Protein AF-A0A935MFF4-F1 (afdb_monomer_lite)

Secondary structure (DSSP, 8-state):
-PPPP--------PPP-EEEEEEEEEE-SS-EEEEEEEEETT--TTEEEEEEEEEEEE-TT--EEEEEE-S---TTTS-TTPPEEEEESSPPPSS-EEEEEEEEEEEE-GGGSSS-SS-TTTTEEEEE--SS--TT-EEEEEEEEEETTEEEEEEEEEEEEHHHH--SPPTTTTTTEEEEEEEEEEE-GGG--EEEEEE-STTEEEEEEEE-TTS-EEEEEEEESS---SEEEEEEEEEEEEE-SPEEEEE--

Radius of gyration: 21.94 Å; chains: 1; bounding box: 48×48×68 Å

Structure (mmCIF, N/CA/C/O backbone):
data_AF-A0A935MFF4-F1
#
_entry.id   AF-A0A935MFF4-F1
#
loop_
_atom_site.group_PDB
_atom_site.id
_atom_site.type_symbol
_atom_site.label_atom_id
_atom_site.label_alt_id
_atom_site.label_comp_id
_atom_site.label_asym_id
_atom_site.label_entity_id
_atom_site.label_seq_id
_atom_site.pdbx_PDB_ins_code
_atom_site.Cartn_x
_atom_site.Cartn_y
_atom_site.Cartn_z
_atom_site.occupancy
_atom_site.B_iso_or_equiv
_atom_site.auth_seq_id
_atom_site.auth_comp_id
_atom_site.auth_asym_id
_atom_site.auth_atom_id
_atom_site.pdbx_PDB_model_num
ATOM 1 N N . MET A 1 1 ? -16.438 34.606 -36.151 1.00 40.75 1 MET A N 1
ATOM 2 C CA . MET A 1 1 ? -16.882 33.806 -34.991 1.00 40.75 1 MET A CA 1
ATOM 3 C C . MET A 1 1 ? -15.647 33.135 -34.413 1.00 40.75 1 MET A C 1
ATOM 5 O O . MET A 1 1 ? -15.007 32.384 -35.134 1.00 40.75 1 MET A O 1
ATOM 9 N N . LYS A 1 2 ? -15.224 33.518 -33.202 1.00 39.00 2 LYS A N 1
ATOM 10 C CA . LYS A 1 2 ? -14.096 32.895 -32.490 1.00 39.00 2 LYS A CA 1
ATOM 11 C C . LYS A 1 2 ? -14.679 31.810 -31.586 1.00 39.00 2 LYS A C 1
ATOM 13 O O . LYS A 1 2 ? -15.513 32.132 -30.746 1.00 39.00 2 LYS A O 1
ATOM 18 N N . ASN A 1 3 ? -14.267 30.563 -31.796 1.00 36.88 3 ASN A N 1
ATOM 19 C CA . ASN A 1 3 ? -14.612 29.444 -30.925 1.00 36.88 3 ASN A CA 1
ATOM 20 C C . ASN A 1 3 ? -13.951 29.657 -29.559 1.00 36.88 3 ASN A C 1
ATOM 22 O O . ASN A 1 3 ? -12.732 29.800 -29.476 1.00 36.88 3 ASN A O 1
ATOM 26 N N . LEU A 1 4 ? -14.771 29.714 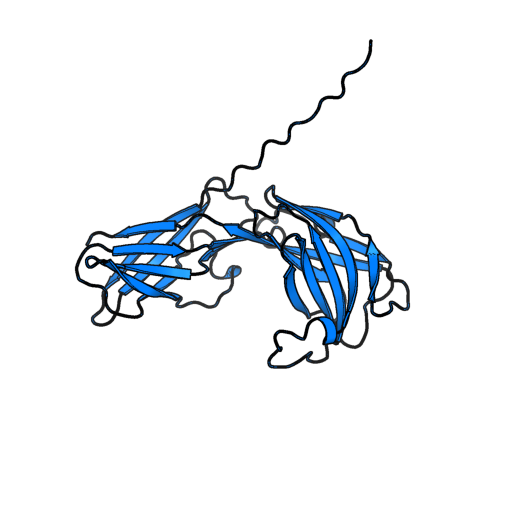-28.512 1.00 39.69 4 LEU A N 1
ATOM 27 C CA . LEU A 1 4 ? -14.339 29.630 -27.123 1.00 39.69 4 LEU A CA 1
ATOM 28 C C . LEU A 1 4 ? -14.103 28.153 -26.808 1.00 39.69 4 LEU A C 1
ATOM 30 O O . LEU A 1 4 ? -14.999 27.331 -26.992 1.00 39.69 4 LEU A O 1
ATOM 34 N N . ALA A 1 5 ? -12.885 27.827 -26.382 1.00 42.84 5 ALA A N 1
ATOM 35 C CA . ALA A 1 5 ? -12.563 26.522 -25.833 1.00 42.84 5 ALA A CA 1
ATOM 36 C C . ALA A 1 5 ? -13.342 26.334 -24.523 1.00 42.84 5 ALA A C 1
ATOM 38 O O . ALA A 1 5 ? -13.294 27.183 -23.634 1.00 42.84 5 ALA A O 1
ATOM 39 N N . SER A 1 6 ? -14.088 25.236 -24.445 1.00 37.69 6 SER A N 1
ATOM 40 C CA . SER A 1 6 ? -14.759 24.775 -23.236 1.00 37.69 6 SER A CA 1
ATOM 41 C C . SER A 1 6 ? -13.696 24.307 -22.246 1.00 37.69 6 SER A C 1
ATOM 43 O O . SER A 1 6 ? -13.065 23.279 -22.471 1.00 37.69 6 SER A O 1
ATOM 45 N N . SER A 1 7 ? -13.487 25.068 -21.173 1.00 39.09 7 SER A N 1
ATOM 46 C CA . SER A 1 7 ? -12.757 24.599 -19.995 1.00 39.09 7 SER A CA 1
ATOM 47 C C . SER A 1 7 ? -13.631 23.555 -19.307 1.00 39.09 7 SER A C 1
ATOM 49 O O . SER A 1 7 ? -14.655 23.908 -18.726 1.00 39.09 7 SER A O 1
ATOM 51 N N . SER A 1 8 ? -13.274 22.277 -19.410 1.00 42.88 8 SER A N 1
ATOM 52 C CA . SER A 1 8 ? -13.856 21.239 -18.563 1.00 42.88 8 SER A CA 1
ATOM 53 C C . SER A 1 8 ? -13.322 21.440 -17.149 1.00 42.88 8 SER A C 1
ATOM 55 O O . SER A 1 8 ? -12.156 21.171 -16.876 1.00 42.88 8 SER A O 1
ATOM 57 N N . THR A 1 9 ? -14.155 21.979 -16.269 1.00 37.41 9 THR A N 1
ATOM 58 C CA . THR A 1 9 ? -13.894 21.998 -14.832 1.00 37.41 9 THR A CA 1
ATOM 59 C C . THR A 1 9 ? -14.016 20.560 -14.338 1.00 37.41 9 THR A C 1
ATOM 61 O O . THR A 1 9 ? -15.116 20.012 -14.317 1.00 37.41 9 THR A O 1
ATOM 64 N N . THR A 1 10 ? -12.897 19.922 -14.009 1.00 41.97 10 THR A N 1
ATOM 65 C CA . THR A 1 10 ? -12.884 18.657 -13.273 1.00 41.97 10 THR A CA 1
ATOM 66 C C . THR A 1 10 ? -13.366 18.977 -11.862 1.00 41.97 10 THR A C 1
ATOM 68 O O . THR A 1 10 ? -12.682 19.683 -11.121 1.00 41.97 10 THR A O 1
ATOM 71 N N . GLU A 1 11 ? -14.588 18.571 -11.511 1.00 42.94 11 GLU A N 1
ATOM 72 C CA . GLU A 1 11 ? -15.007 18.618 -10.111 1.00 42.94 11 GLU A CA 1
ATOM 73 C C . GLU A 1 11 ? -14.097 17.678 -9.306 1.00 42.94 11 GLU A C 1
ATOM 75 O O . GLU A 1 11 ? -13.782 16.588 -9.794 1.00 42.94 11 GLU A O 1
ATOM 80 N N . PRO A 1 12 ? -13.634 18.087 -8.111 1.00 52.78 12 PRO A N 1
ATOM 81 C CA . PRO A 1 12 ? -12.842 17.213 -7.262 1.00 52.78 12 PRO A CA 1
ATOM 82 C C . PRO A 1 12 ? -13.674 15.974 -6.934 1.00 52.78 12 PRO A C 1
ATOM 84 O O . PRO A 1 12 ? -14.833 16.086 -6.524 1.00 52.78 12 PRO A O 1
ATOM 87 N N . VAL A 1 13 ? -13.088 14.795 -7.139 1.00 54.81 13 VAL A N 1
ATOM 88 C CA . VAL A 1 13 ? -13.688 13.530 -6.716 1.00 54.81 13 VAL A CA 1
ATOM 89 C C . VAL A 1 13 ? -13.944 13.645 -5.215 1.00 54.81 13 VAL A C 1
ATOM 91 O O . VAL A 1 13 ? -13.017 13.837 -4.434 1.00 54.81 13 VAL A O 1
ATOM 94 N N . SER A 1 14 ? -15.216 13.614 -4.817 1.00 58.25 14 SER A N 1
ATOM 95 C CA . SER A 1 14 ? -15.609 13.601 -3.409 1.00 58.25 14 SER A CA 1
ATOM 96 C C . SER A 1 14 ? -14.897 12.443 -2.718 1.00 58.25 14 SER A C 1
ATOM 98 O O . SER A 1 14 ? -15.083 11.301 -3.138 1.00 58.25 14 SER A O 1
ATOM 100 N N . SER A 1 15 ? -14.141 12.723 -1.653 1.00 61.91 15 SER A N 1
ATOM 101 C CA . SER A 1 15 ? -13.514 11.680 -0.842 1.00 61.91 15 SER A CA 1
ATOM 102 C C . SER A 1 15 ? -14.562 10.634 -0.449 1.00 61.91 15 SER A C 1
ATOM 104 O O . SER A 1 15 ? -15.661 11.000 -0.011 1.00 61.91 15 SER A O 1
ATOM 106 N N . PRO A 1 16 ? -14.286 9.339 -0.659 1.00 71.81 16 PRO A N 1
ATOM 107 C CA . PRO A 1 16 ? -15.257 8.303 -0.375 1.00 71.81 16 PRO A CA 1
ATOM 108 C C . PRO A 1 16 ? -15.534 8.248 1.125 1.00 71.81 16 PRO A C 1
ATOM 110 O O . PRO A 1 16 ? -14.620 8.214 1.947 1.00 71.81 16 PRO A O 1
ATOM 113 N N . LYS A 1 17 ? -16.816 8.215 1.489 1.00 84.00 17 LYS A N 1
ATOM 114 C CA . LYS A 1 17 ? -17.223 8.168 2.889 1.00 84.00 17 LYS A CA 1
ATOM 115 C C . LYS A 1 17 ? -17.159 6.736 3.401 1.00 84.00 17 LYS A C 1
ATOM 117 O O . LYS A 1 17 ? -17.945 5.879 2.985 1.00 84.00 17 LYS A O 1
ATOM 122 N N . VAL A 1 18 ? -16.235 6.492 4.323 1.00 90.62 18 VAL A N 1
ATOM 123 C CA . VAL A 1 18 ? -16.109 5.208 5.010 1.00 90.62 18 VAL A CA 1
ATOM 124 C C . VAL A 1 18 ? -16.972 5.190 6.264 1.00 90.62 18 VAL A C 1
ATOM 126 O O . VAL A 1 18 ? -17.155 6.185 6.961 1.00 90.62 18 VAL A O 1
ATOM 129 N N . THR A 1 19 ? -17.554 4.030 6.522 1.00 91.94 19 THR A N 1
ATOM 130 C CA . THR A 1 19 ? -18.393 3.745 7.678 1.00 91.94 19 THR A CA 1
ATOM 131 C C . THR A 1 19 ? -17.811 2.566 8.434 1.00 91.94 19 THR A C 1
ATOM 133 O O . THR A 1 19 ? -17.280 1.627 7.840 1.00 91.94 19 THR A O 1
ATOM 136 N N . MET A 1 20 ? -17.925 2.629 9.756 1.00 94.25 20 MET A N 1
ATOM 137 C CA . MET A 1 20 ? -17.473 1.593 10.668 1.00 94.25 20 MET A CA 1
ATOM 138 C C . MET A 1 20 ? -18.670 1.057 11.446 1.00 94.25 20 MET A C 1
ATOM 140 O O . MET A 1 20 ? -19.455 1.829 11.998 1.00 94.25 20 MET A O 1
ATOM 144 N N . ILE A 1 21 ? -18.819 -0.265 11.479 1.00 94.31 21 ILE A N 1
ATOM 145 C CA . ILE A 1 21 ? -19.938 -0.943 12.134 1.00 94.31 21 ILE A CA 1
ATOM 146 C C . ILE A 1 21 ? -19.373 -1.903 13.175 1.00 94.31 21 ILE A C 1
ATOM 148 O O . ILE A 1 21 ? -18.664 -2.848 12.834 1.00 94.31 21 ILE A O 1
ATOM 152 N N . LEU A 1 22 ? -19.717 -1.684 14.444 1.00 95.75 22 LEU A N 1
ATOM 153 C CA . LEU A 1 22 ? -19.467 -2.657 15.502 1.00 95.75 22 LEU A CA 1
ATOM 154 C C . LEU A 1 22 ? -20.510 -3.775 15.404 1.00 95.75 22 LEU A C 1
ATOM 156 O O . LEU A 1 22 ? -21.688 -3.554 15.677 1.00 95.75 22 LEU A O 1
ATOM 160 N N . GLU A 1 23 ? -20.079 -4.973 15.022 1.00 94.81 23 GLU A N 1
ATOM 161 C CA . GLU A 1 23 ? -20.959 -6.142 14.931 1.00 94.81 23 GLU A CA 1
ATOM 162 C C . GLU A 1 23 ? -21.168 -6.781 16.301 1.00 94.81 23 GLU A C 1
ATOM 164 O O . GLU A 1 23 ? -22.285 -7.141 16.677 1.00 94.81 23 GLU A O 1
ATOM 169 N N . ARG A 1 24 ? -20.073 -6.962 17.044 1.00 95.12 24 ARG A N 1
ATOM 170 C CA . ARG A 1 24 ? -20.090 -7.743 18.276 1.00 95.12 24 ARG A CA 1
ATOM 171 C C . ARG A 1 24 ? -18.996 -7.308 19.234 1.00 95.12 24 ARG A C 1
ATOM 173 O O . ARG A 1 24 ? -17.885 -6.977 18.833 1.00 95.12 24 ARG A O 1
ATOM 180 N N . ILE A 1 25 ? -19.316 -7.413 20.518 1.00 96.44 25 ILE A N 1
ATOM 181 C CA . ILE A 1 25 ? -18.390 -7.236 21.628 1.00 96.44 25 ILE A CA 1
ATOM 182 C C . ILE A 1 25 ? -18.492 -8.426 22.585 1.00 96.44 25 ILE A C 1
ATOM 184 O O . ILE A 1 25 ? -19.581 -8.948 22.836 1.00 96.44 25 ILE A O 1
ATOM 188 N N . VAL A 1 26 ? -17.354 -8.888 23.094 1.00 96.62 26 VAL A N 1
ATOM 189 C CA . VAL A 1 26 ? -17.264 -10.003 24.041 1.00 96.62 26 VAL A CA 1
ATOM 190 C C . VAL A 1 26 ? -16.359 -9.585 25.197 1.00 96.62 26 VAL A C 1
ATOM 192 O O . VAL A 1 26 ? -15.136 -9.692 25.086 1.00 96.62 26 VAL A O 1
ATOM 195 N N . PRO A 1 27 ? -16.934 -9.089 26.304 1.00 95.56 27 PRO A N 1
ATOM 196 C CA . PRO A 1 27 ? -16.177 -8.831 27.520 1.00 95.56 27 PRO A CA 1
ATOM 197 C C . PRO A 1 27 ? -15.639 -10.138 28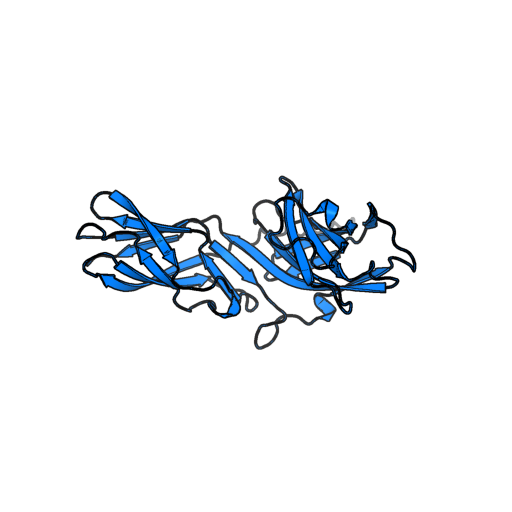.114 1.00 95.56 27 PRO A C 1
ATOM 199 O O . PRO A 1 27 ? -16.333 -11.158 28.131 1.00 95.56 27 PRO A O 1
ATOM 202 N N . THR A 1 28 ? -14.419 -10.098 28.640 1.00 95.31 28 THR A N 1
ATOM 203 C CA . THR A 1 28 ? -13.805 -11.180 29.417 1.00 95.31 28 THR A CA 1
ATOM 204 C C . THR A 1 28 ? -13.331 -10.654 30.776 1.00 95.31 28 THR A C 1
ATOM 206 O O . THR A 1 28 ? -13.505 -9.480 31.117 1.00 95.31 28 THR A O 1
ATOM 209 N N . ASP A 1 29 ? -12.718 -11.521 31.583 1.00 95.38 29 ASP A N 1
ATOM 210 C CA . ASP A 1 29 ? -12.154 -11.120 32.875 1.00 95.38 29 ASP A CA 1
ATOM 211 C C . ASP A 1 29 ? -10.924 -10.207 32.737 1.00 95.38 29 ASP A C 1
ATOM 213 O O . ASP A 1 29 ? -10.604 -9.479 33.678 1.00 95.38 29 ASP A O 1
ATOM 217 N N . SER A 1 30 ? -10.237 -10.224 31.588 1.00 96.06 30 SER A N 1
ATOM 218 C CA . SER A 1 30 ? -8.956 -9.529 31.385 1.00 96.06 30 SER A CA 1
ATOM 219 C C . SER A 1 30 ? -8.931 -8.550 30.212 1.00 96.06 30 SER A C 1
ATOM 221 O O . SER A 1 30 ? -8.053 -7.689 30.179 1.00 96.06 30 SER A O 1
ATOM 223 N N . ASN A 1 31 ? -9.858 -8.663 29.263 1.00 96.81 31 ASN A N 1
ATOM 224 C CA . ASN A 1 31 ? -9.914 -7.845 28.054 1.00 96.81 31 ASN A CA 1
ATOM 225 C C . ASN A 1 31 ? -11.328 -7.834 27.453 1.00 96.81 31 ASN A C 1
ATOM 227 O O . ASN A 1 31 ? -12.269 -8.398 28.008 1.00 96.81 31 ASN A O 1
ATOM 231 N N . THR A 1 32 ? -11.456 -7.196 26.299 1.00 96.94 32 THR A N 1
ATOM 232 C CA . THR A 1 32 ? -12.658 -7.200 25.475 1.00 96.94 32 THR A CA 1
ATOM 233 C C . THR A 1 32 ? -12.262 -7.569 24.051 1.00 96.94 32 THR A C 1
ATOM 235 O O . THR A 1 32 ? -11.309 -7.003 23.514 1.00 96.94 32 THR A O 1
ATOM 238 N N . VAL A 1 33 ? -13.003 -8.495 23.437 1.00 96.94 33 VAL A N 1
ATOM 239 C CA . VAL A 1 33 ? -12.883 -8.816 22.006 1.00 96.94 33 VAL A CA 1
ATOM 240 C C . VAL A 1 33 ? -13.950 -8.046 21.229 1.00 96.94 33 VAL A C 1
ATOM 242 O O . VAL A 1 33 ? -15.119 -8.061 21.621 1.00 96.94 33 VAL A O 1
ATOM 245 N N . LEU A 1 34 ? -13.563 -7.377 20.146 1.00 96.44 34 LEU A N 1
ATOM 246 C CA . LEU A 1 34 ? -14.436 -6.567 19.299 1.00 96.44 34 LEU A CA 1
ATOM 247 C C . LEU A 1 34 ? -14.377 -7.062 17.855 1.00 96.44 34 LEU A C 1
ATOM 249 O O . LEU A 1 34 ? -13.299 -7.364 17.350 1.00 96.44 34 LEU A O 1
ATOM 253 N N . TYR A 1 35 ? -15.533 -7.090 17.198 1.00 95.31 35 TYR A N 1
ATOM 254 C CA . TYR A 1 35 ? -15.674 -7.408 15.780 1.00 95.31 35 TYR A CA 1
ATOM 255 C C . TYR A 1 35 ? -16.211 -6.185 15.048 1.00 95.31 35 TYR A C 1
ATOM 257 O O . TYR A 1 35 ? -17.327 -5.735 15.329 1.00 95.31 35 TYR A O 1
ATOM 265 N N . VAL A 1 36 ? -15.407 -5.633 14.142 1.00 94.25 36 VAL A N 1
ATOM 266 C CA . VAL A 1 36 ? -15.692 -4.368 13.453 1.00 94.25 36 VAL A CA 1
ATOM 267 C C . VAL A 1 36 ? -15.627 -4.563 11.944 1.00 94.25 36 VAL A C 1
ATOM 269 O O . VAL A 1 36 ? -14.678 -5.153 11.440 1.00 94.25 36 VAL A O 1
ATOM 272 N N . HIS A 1 37 ? -16.614 -4.039 11.219 1.00 92.88 37 HIS A N 1
ATOM 273 C CA . HIS A 1 37 ? -16.631 -4.012 9.755 1.00 92.88 37 HIS A CA 1
ATOM 274 C C . HIS A 1 37 ? -16.413 -2.604 9.239 1.00 92.88 37 HIS A C 1
ATOM 276 O O . HIS A 1 37 ? -16.919 -1.641 9.818 1.00 92.88 37 HIS A O 1
ATOM 282 N N . PHE A 1 38 ? -15.754 -2.515 8.091 1.00 92.94 38 PHE A N 1
ATOM 283 C CA . PHE A 1 38 ? -15.624 -1.280 7.334 1.00 92.94 38 PHE A CA 1
ATOM 284 C C . PHE A 1 38 ? -16.370 -1.409 6.015 1.00 92.94 38 PHE A C 1
ATOM 286 O O . PHE A 1 38 ? -16.311 -2.446 5.346 1.00 92.94 38 PHE A O 1
ATOM 293 N N . ASN A 1 39 ? -17.076 -0.348 5.649 1.00 91.25 39 ASN A N 1
ATOM 294 C CA . ASN A 1 39 ? -17.771 -0.246 4.378 1.00 91.25 39 ASN A CA 1
ATOM 295 C C . ASN A 1 39 ? -17.601 1.160 3.806 1.00 91.25 39 ASN A C 1
ATOM 297 O O . ASN A 1 39 ? -17.393 2.113 4.553 1.00 91.25 39 ASN A O 1
ATOM 301 N N . MET A 1 40 ? -17.716 1.298 2.494 1.00 91.00 40 MET A N 1
ATOM 302 C CA . MET A 1 40 ? -17.552 2.560 1.786 1.00 91.00 40 MET A CA 1
ATOM 303 C C . MET A 1 40 ? -18.807 2.853 0.966 1.00 91.00 40 MET A C 1
ATOM 305 O O . MET A 1 40 ? -19.294 2.005 0.216 1.00 91.00 40 MET A O 1
ATOM 309 N N . GLU A 1 41 ? -19.357 4.055 1.128 1.00 87.19 41 GLU A N 1
ATOM 310 C CA . GLU A 1 41 ? -20.495 4.496 0.323 1.00 87.19 41 GLU A CA 1
ATOM 311 C C . GLU A 1 41 ? -20.073 4.612 -1.148 1.00 87.19 41 GLU A C 1
ATOM 313 O O . GLU A 1 41 ? -19.065 5.241 -1.458 1.00 87.19 41 GLU A O 1
ATOM 318 N N . ASN A 1 42 ? -20.860 4.021 -2.055 1.00 82.88 42 ASN A N 1
ATOM 319 C CA . ASN A 1 42 ? -20.568 3.978 -3.495 1.00 82.88 42 ASN A CA 1
ATOM 320 C C . ASN A 1 42 ? -19.171 3.420 -3.820 1.00 82.88 42 ASN A C 1
ATOM 322 O O . ASN A 1 42 ? -18.504 3.930 -4.718 1.00 82.88 42 ASN A O 1
ATOM 326 N N . ALA A 1 43 ? -18.739 2.391 -3.083 1.00 88.94 43 ALA A N 1
ATOM 327 C CA . ALA A 1 43 ? -17.462 1.729 -3.312 1.00 88.94 43 ALA A CA 1
ATOM 328 C C . ALA A 1 43 ? -17.271 1.360 -4.790 1.00 88.94 43 ALA A C 1
ATOM 330 O O . ALA A 1 43 ? -18.138 0.723 -5.400 1.00 88.94 43 ALA A O 1
ATOM 331 N N . ASP A 1 44 ? -16.119 1.740 -5.342 1.00 93.88 44 ASP A N 1
ATOM 332 C CA . ASP A 1 44 ? -15.709 1.272 -6.658 1.00 93.88 44 ASP A CA 1
ATOM 333 C C . ASP A 1 44 ? -15.584 -0.263 -6.634 1.00 93.88 44 ASP A C 1
ATOM 335 O O . ASP A 1 44 ? -15.073 -0.811 -5.653 1.00 93.88 44 ASP A O 1
ATOM 339 N N . PRO A 1 45 ? -16.014 -0.987 -7.681 1.00 93.56 45 PRO A N 1
ATOM 340 C CA . PRO A 1 45 ? -15.937 -2.444 -7.685 1.00 93.56 45 PRO A CA 1
ATOM 341 C C . PRO A 1 45 ? -14.507 -3.006 -7.606 1.00 93.56 45 PRO A C 1
ATOM 343 O O . PRO A 1 45 ? -14.349 -4.197 -7.347 1.00 93.56 45 PRO A O 1
ATOM 346 N N . SER A 1 46 ? -13.473 -2.183 -7.828 1.00 94.81 46 SER A N 1
ATOM 347 C CA . SER A 1 46 ? -12.066 -2.553 -7.631 1.00 94.81 46 SER A CA 1
ATOM 348 C C . SER A 1 46 ? -11.603 -2.485 -6.172 1.00 94.81 46 SER A C 1
ATOM 350 O O . SER A 1 46 ? -10.524 -3.003 -5.873 1.00 94.81 46 SER A O 1
ATOM 352 N N . LEU A 1 47 ? -12.391 -1.885 -5.266 1.00 95.06 47 LEU A N 1
ATOM 353 C CA . LEU A 1 47 ? -12.099 -1.837 -3.833 1.00 95.06 47 LEU A CA 1
ATOM 354 C C . LEU A 1 47 ? -12.180 -3.245 -3.244 1.00 95.06 47 LEU A C 1
ATOM 356 O O . LEU A 1 47 ? -13.247 -3.859 -3.195 1.00 95.06 47 LEU A O 1
ATOM 360 N N . ILE A 1 48 ? -11.053 -3.741 -2.742 1.00 93.69 48 ILE A N 1
ATOM 361 C CA . ILE A 1 48 ? -10.985 -5.077 -2.151 1.00 93.69 48 ILE A CA 1
ATOM 362 C C . ILE A 1 48 ? -10.986 -5.055 -0.629 1.00 93.69 48 ILE A C 1
ATOM 364 O O . ILE A 1 48 ? -11.540 -5.972 -0.032 1.00 93.69 48 ILE A O 1
ATOM 368 N N . SER A 1 49 ? -10.410 -4.032 0.008 1.00 93.62 49 SER A N 1
ATOM 369 C CA . SER A 1 49 ? -10.224 -3.989 1.461 1.00 93.62 49 SER A CA 1
ATOM 370 C C . SER A 1 49 ? -10.134 -2.557 1.983 1.00 93.62 49 SER A C 1
ATOM 372 O O . SER A 1 49 ? -9.693 -1.654 1.275 1.00 93.62 49 SER A O 1
ATOM 374 N N . ILE A 1 50 ? -10.532 -2.366 3.241 1.00 93.81 50 ILE A N 1
ATOM 375 C CA . ILE A 1 50 ? -10.287 -1.153 4.024 1.00 93.81 50 ILE A CA 1
ATOM 376 C C . ILE A 1 50 ? -9.596 -1.616 5.302 1.00 93.81 50 ILE A C 1
ATOM 378 O O . ILE A 1 50 ? -10.220 -2.279 6.132 1.00 93.81 50 ILE A O 1
ATOM 382 N N . MET A 1 51 ? -8.307 -1.314 5.437 1.00 92.38 51 MET A N 1
ATOM 383 C CA . MET A 1 51 ? -7.487 -1.808 6.538 1.00 92.38 51 MET A CA 1
ATOM 384 C C . MET A 1 51 ? -7.201 -0.700 7.558 1.00 92.38 51 MET A C 1
ATOM 386 O O . MET A 1 51 ? -6.661 0.340 7.184 1.00 92.38 51 MET A O 1
ATOM 390 N N . PRO A 1 52 ? -7.524 -0.900 8.843 1.00 92.62 52 PRO A N 1
ATOM 391 C CA . PRO A 1 52 ? -7.283 0.087 9.895 1.00 92.62 52 PRO A CA 1
ATOM 392 C C . PRO A 1 52 ? -5.795 0.154 10.256 1.00 92.62 52 PRO A C 1
ATOM 394 O O . PRO A 1 52 ? -5.226 -0.862 10.648 1.00 92.62 52 PRO A O 1
ATOM 397 N N . GLN A 1 53 ? -5.162 1.328 10.177 1.00 89.69 53 GLN A N 1
ATOM 398 C CA . GLN A 1 53 ? -3.740 1.476 10.529 1.00 89.69 53 GLN A CA 1
ATOM 399 C C . GLN A 1 53 ? -3.514 1.370 12.035 1.00 89.69 53 GLN A C 1
ATOM 401 O O . GLN A 1 53 ? -2.581 0.708 12.496 1.00 89.69 53 GLN A O 1
ATOM 406 N N . SER A 1 54 ? -4.382 2.016 12.812 1.00 91.62 54 SER A N 1
ATOM 407 C CA . SER A 1 54 ? -4.352 1.939 14.263 1.00 91.62 54 SER A CA 1
ATOM 408 C C . SER A 1 54 ? -5.764 1.979 14.834 1.00 91.62 54 SER A C 1
ATOM 410 O O . SER A 1 54 ? -6.679 2.560 14.255 1.00 91.62 54 SER A O 1
ATOM 412 N N . ALA A 1 55 ? -5.963 1.321 15.972 1.00 95.50 55 ALA A N 1
ATOM 413 C CA . ALA A 1 55 ? -7.262 1.271 16.620 1.00 95.50 55 ALA A CA 1
ATOM 414 C C . ALA A 1 55 ? -7.111 1.266 18.143 1.00 95.50 55 ALA A C 1
ATOM 416 O O . ALA A 1 55 ? -6.140 0.743 18.700 1.00 95.50 55 ALA A O 1
ATOM 417 N N . TYR A 1 56 ? -8.075 1.864 18.831 1.00 97.62 56 TYR A N 1
ATOM 418 C CA . TYR A 1 56 ? -8.124 1.933 20.285 1.00 97.62 56 TYR A CA 1
ATOM 419 C C . TYR A 1 56 ? -9.563 2.099 20.773 1.00 97.62 56 TYR A C 1
ATOM 421 O O . TYR A 1 56 ? -10.468 2.419 20.008 1.00 97.62 56 TYR A O 1
ATOM 429 N N . VAL A 1 57 ? -9.776 1.891 22.068 1.00 98.00 57 VAL A N 1
ATOM 430 C CA . VAL A 1 57 ? -11.034 2.236 22.737 1.00 98.00 57 VAL A CA 1
ATOM 431 C C . VAL A 1 57 ? -10.801 3.334 23.763 1.00 98.00 57 VAL A C 1
ATOM 433 O O . VAL A 1 57 ? -9.735 3.397 24.376 1.00 98.00 57 VAL A O 1
ATOM 436 N N . ILE A 1 58 ? -11.798 4.190 23.953 1.00 98.38 58 ILE A N 1
ATOM 437 C CA . ILE A 1 58 ? -11.923 5.086 25.100 1.00 98.38 58 ILE A CA 1
ATOM 438 C C . ILE A 1 58 ? -13.017 4.506 25.991 1.00 98.38 58 ILE A C 1
ATOM 440 O O . ILE A 1 58 ? -14.133 4.282 25.522 1.00 98.38 58 ILE A O 1
ATOM 444 N N . ASP A 1 59 ? -12.694 4.222 27.249 1.00 98.31 59 ASP A N 1
ATOM 445 C CA . ASP A 1 59 ? -13.661 3.664 28.193 1.00 98.31 59 ASP A CA 1
ATOM 446 C C . ASP A 1 59 ? -14.485 4.728 28.937 1.00 98.31 59 ASP A C 1
ATOM 448 O O . ASP A 1 59 ? -14.305 5.936 28.758 1.00 98.31 59 ASP A O 1
ATOM 452 N N . SER A 1 60 ? -15.394 4.278 29.806 1.00 97.81 60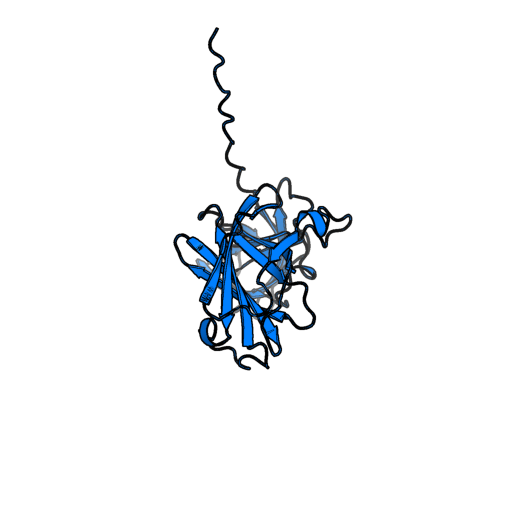 SER A N 1
ATOM 453 C CA . SER A 1 60 ? -16.290 5.141 30.586 1.00 97.81 60 SER A CA 1
ATOM 454 C C . SER A 1 60 ? -15.573 6.081 31.568 1.00 97.81 60 SER A C 1
ATOM 456 O O . SER A 1 60 ? -16.179 7.044 32.047 1.00 97.81 60 SER A O 1
ATOM 458 N N . LEU A 1 61 ? -14.290 5.836 31.859 1.00 98.12 61 LEU A N 1
ATOM 459 C CA . LEU A 1 61 ? -13.430 6.695 32.677 1.00 98.12 61 LEU A CA 1
ATOM 460 C C . LEU A 1 61 ? -12.528 7.604 31.826 1.00 98.12 61 LEU A C 1
ATOM 462 O O . LEU A 1 61 ? -11.749 8.384 32.380 1.00 98.12 61 LEU A O 1
ATOM 466 N N . GLY A 1 62 ? -12.632 7.528 30.497 1.00 97.94 62 GLY A N 1
ATOM 467 C CA . GLY A 1 62 ? -11.812 8.280 29.551 1.00 97.94 62 GLY A CA 1
ATOM 468 C C . GLY A 1 62 ? -10.434 7.663 29.296 1.00 97.94 62 GLY A C 1
ATOM 469 O O . GLY A 1 62 ? -9.565 8.332 28.733 1.00 97.94 62 GLY A O 1
ATOM 470 N N . GLN A 1 63 ? -10.192 6.414 29.708 1.00 98.19 63 GLN A N 1
ATOM 471 C CA . GLN A 1 63 ? -8.917 5.744 29.467 1.00 98.19 63 GLN A CA 1
ATOM 472 C C . GLN A 1 63 ? -8.822 5.278 28.011 1.00 98.19 63 GLN A C 1
ATOM 474 O O . GLN A 1 63 ? -9.665 4.519 27.536 1.00 98.19 63 GLN A O 1
ATOM 479 N N . LYS A 1 64 ? -7.745 5.680 27.324 1.00 98.25 64 LYS A N 1
ATOM 480 C CA . LYS A 1 64 ? -7.370 5.157 26.003 1.00 98.25 64 LYS A CA 1
ATOM 481 C C . LYS A 1 64 ? -6.677 3.800 26.153 1.00 98.25 64 LYS A C 1
ATOM 483 O O . LYS A 1 64 ? -5.633 3.714 26.799 1.00 98.25 64 LYS A O 1
ATOM 488 N N . ILE A 1 65 ? -7.233 2.760 25.536 1.00 98.19 65 ILE A N 1
ATOM 489 C CA . ILE A 1 65 ? -6.707 1.389 25.561 1.00 98.19 65 ILE A CA 1
ATOM 490 C C . ILE A 1 65 ? -6.461 0.930 24.117 1.00 98.19 65 ILE A C 1
ATOM 492 O O . ILE A 1 65 ? -7.417 0.882 23.339 1.00 98.19 65 ILE A O 1
ATOM 496 N N . PRO A 1 66 ? -5.218 0.593 23.728 1.00 97.69 66 PRO A N 1
ATOM 497 C CA . PRO A 1 66 ? -4.927 0.118 22.379 1.00 97.69 66 PRO A CA 1
ATOM 498 C C . PRO A 1 66 ? -5.664 -1.181 22.039 1.00 97.69 66 PRO A C 1
ATOM 500 O O . PRO A 1 66 ? -5.894 -2.035 22.906 1.00 97.69 66 PRO A O 1
ATOM 503 N N . LEU A 1 67 ? -5.996 -1.335 20.758 1.00 96.38 67 LEU A N 1
ATOM 504 C CA . LEU A 1 67 ? -6.522 -2.567 20.190 1.00 96.38 67 LEU A CA 1
ATOM 505 C C . LEU A 1 67 ? -5.428 -3.291 19.408 1.00 96.38 67 LEU A C 1
ATOM 507 O O . LEU A 1 67 ? -4.765 -2.709 18.552 1.00 96.38 67 LEU A O 1
ATOM 511 N N . ARG A 1 68 ? -5.265 -4.586 19.679 1.00 93.44 68 ARG A N 1
ATOM 512 C CA . ARG A 1 68 ? -4.409 -5.474 18.888 1.00 93.44 68 ARG A CA 1
ATOM 513 C C . ARG A 1 68 ? -5.261 -6.267 17.915 1.00 93.44 68 ARG A C 1
ATOM 515 O O . ARG A 1 68 ? -6.221 -6.912 18.334 1.00 93.44 68 ARG A O 1
ATOM 522 N N . GLY A 1 69 ? -4.899 -6.224 16.638 1.00 87.56 69 GLY A N 1
ATOM 523 C CA . GLY A 1 69 ? -5.512 -7.062 15.615 1.00 87.56 69 GLY A CA 1
ATOM 524 C C . GLY A 1 69 ? -5.117 -8.526 15.796 1.00 87.56 69 GLY A C 1
ATOM 525 O O . GLY A 1 69 ? -3.934 -8.834 15.946 1.00 87.56 69 GLY A O 1
ATOM 526 N N . GLY A 1 70 ? -6.098 -9.427 15.779 1.00 74.69 70 GLY A N 1
ATOM 527 C CA . GLY A 1 70 ? -5.886 -10.879 15.815 1.00 74.69 70 GLY A CA 1
ATOM 528 C C . GLY A 1 70 ? -5.550 -11.497 14.452 1.00 74.69 70 GLY A C 1
ATOM 529 O O . GLY A 1 70 ? -5.786 -12.685 14.255 1.00 74.69 70 GLY A O 1
ATOM 530 N N . PHE A 1 71 ? -5.065 -10.705 13.493 1.00 73.75 71 PHE A N 1
ATOM 531 C CA . PHE A 1 71 ? -5.026 -11.068 12.078 1.00 73.75 71 PHE A CA 1
ATOM 532 C C . PHE A 1 71 ? -3.667 -10.836 11.412 1.00 73.75 71 PHE A C 1
ATOM 534 O O . PHE A 1 71 ? -2.840 -10.055 11.886 1.00 73.75 71 PHE A O 1
ATOM 541 N N . ILE A 1 72 ? -3.448 -11.528 10.290 1.00 74.75 72 ILE A N 1
ATOM 542 C CA . ILE A 1 72 ? -2.313 -11.276 9.401 1.00 74.75 72 ILE A CA 1
ATOM 543 C C . ILE A 1 72 ? -2.684 -10.080 8.522 1.00 74.75 72 ILE A C 1
ATOM 545 O O . ILE A 1 72 ? -3.788 -10.006 7.989 1.00 74.75 72 ILE A O 1
ATOM 549 N N . TRP A 1 73 ? -1.771 -9.121 8.377 1.00 72.88 73 TRP A N 1
ATOM 550 C CA . TRP A 1 73 ? -2.003 -7.942 7.547 1.00 72.88 73 TRP A CA 1
ATOM 551 C C . TRP A 1 73 ? -2.014 -8.316 6.057 1.00 72.88 73 TRP A C 1
ATOM 553 O O . TRP A 1 73 ? -0.979 -8.278 5.393 1.00 72.88 73 TRP A O 1
ATOM 563 N N . GLN A 1 74 ? -3.173 -8.742 5.546 1.00 78.12 74 GLN A N 1
ATOM 564 C CA . GLN A 1 74 ? -3.367 -9.137 4.151 1.00 78.12 74 GLN A CA 1
ATOM 565 C C . GLN A 1 74 ? -4.734 -8.668 3.618 1.00 78.12 74 GLN A C 1
ATOM 567 O O . GLN A 1 74 ? -5.770 -9.176 4.062 1.00 78.12 74 GLN A O 1
ATOM 572 N N . PRO A 1 75 ? -4.768 -7.762 2.620 1.00 77.31 75 PRO A N 1
ATOM 573 C CA . PRO A 1 75 ? -6.012 -7.235 2.049 1.00 77.31 75 PRO A CA 1
ATOM 574 C C . PRO A 1 75 ? -6.987 -8.309 1.530 1.00 77.31 75 PRO A C 1
ATOM 576 O O . PRO A 1 75 ? -8.202 -8.154 1.634 1.00 77.31 75 PRO A O 1
ATOM 579 N N . PHE A 1 76 ? -6.482 -9.433 1.008 1.00 76.50 76 PHE A N 1
ATOM 580 C CA . PHE A 1 76 ? -7.320 -10.512 0.466 1.00 76.50 76 PHE A CA 1
ATOM 581 C C . PHE A 1 76 ? -8.068 -11.332 1.524 1.00 76.50 76 PHE A C 1
ATOM 583 O O . PHE A 1 76 ? -9.111 -11.914 1.208 1.00 76.50 76 PHE A O 1
ATOM 590 N N . GLU A 1 77 ? -7.552 -11.389 2.753 1.00 75.44 77 GLU A N 1
ATOM 591 C CA . GLU A 1 77 ? -8.214 -12.074 3.869 1.00 75.44 77 GLU A CA 1
ATOM 592 C C . GLU A 1 77 ? -9.288 -11.171 4.501 1.00 75.44 77 GLU A C 1
ATOM 594 O O . GLU A 1 77 ? -10.364 -11.634 4.892 1.00 75.44 77 GLU A O 1
ATOM 599 N N . HIS A 1 78 ? -9.053 -9.856 4.488 1.00 79.44 78 HIS A N 1
ATOM 600 C CA . HIS A 1 78 ? -9.942 -8.846 5.059 1.00 79.44 78 HIS A CA 1
ATOM 601 C C . HIS A 1 78 ? -10.667 -8.042 3.988 1.00 79.44 78 HIS A C 1
ATOM 603 O O . HIS A 1 78 ? -10.480 -6.832 3.852 1.00 79.44 78 HIS A O 1
ATOM 609 N N . LYS A 1 79 ? -11.515 -8.727 3.219 1.00 82.12 79 LYS A N 1
ATOM 610 C CA . LYS A 1 79 ? -12.323 -8.065 2.197 1.00 82.12 79 LYS A CA 1
ATOM 611 C C . LYS A 1 79 ? -13.289 -7.046 2.805 1.00 82.12 79 LYS A C 1
ATOM 613 O O . LYS A 1 79 ? -13.680 -7.175 3.964 1.00 82.12 79 LYS A O 1
ATOM 618 N N . VAL A 1 80 ? -13.714 -6.061 2.014 1.00 82.12 80 VAL A N 1
ATOM 619 C CA . VAL A 1 80 ? -14.790 -5.133 2.408 1.00 82.12 80 VAL A CA 1
ATOM 620 C C . VAL A 1 80 ? -15.998 -5.919 2.929 1.00 82.12 80 VAL A C 1
ATOM 622 O O . VAL A 1 80 ? -16.449 -6.873 2.295 1.00 82.12 80 VAL A O 1
ATOM 625 N N . GLY A 1 81 ? -16.512 -5.520 4.095 1.00 78.06 81 GLY A N 1
ATOM 626 C CA . GLY A 1 81 ? -17.621 -6.207 4.761 1.00 78.06 81 GLY A CA 1
ATOM 627 C C . GLY A 1 81 ? -17.258 -7.497 5.510 1.00 78.06 81 GLY A C 1
ATOM 628 O O . GLY A 1 81 ? -18.169 -8.161 5.999 1.00 78.06 81 GLY A O 1
ATOM 629 N N . ASN A 1 82 ? -15.974 -7.864 5.617 1.00 86.81 82 ASN A N 1
ATOM 630 C CA . ASN A 1 82 ? -15.513 -8.856 6.591 1.00 86.81 82 ASN A CA 1
ATOM 631 C C . ASN A 1 82 ? -15.186 -8.185 7.932 1.00 86.81 82 ASN A C 1
ATOM 633 O O . ASN A 1 82 ? -14.688 -7.057 7.983 1.00 86.81 82 ASN A O 1
ATOM 637 N N . ALA A 1 83 ? -15.407 -8.925 9.020 1.00 88.50 83 ALA A N 1
ATOM 638 C CA . ALA A 1 83 ? -15.102 -8.447 10.359 1.00 88.50 83 ALA A CA 1
ATOM 639 C C . ALA A 1 83 ? -13.593 -8.484 10.612 1.00 88.50 83 ALA A C 1
ATOM 641 O O . ALA A 1 83 ? -12.931 -9.497 10.374 1.00 88.50 83 ALA A O 1
ATOM 642 N N . PHE A 1 84 ? -13.072 -7.412 11.191 1.00 92.38 84 PHE A N 1
ATOM 643 C CA . PHE A 1 84 ? -11.795 -7.405 11.881 1.00 92.38 84 PHE A CA 1
ATOM 644 C C . PHE A 1 84 ? -12.009 -7.789 13.339 1.00 92.38 84 PHE A C 1
ATOM 646 O O . PHE A 1 84 ? -12.866 -7.217 14.014 1.00 92.38 84 PHE A O 1
ATOM 653 N N . GLU A 1 85 ? -11.212 -8.739 13.824 1.00 93.56 85 GLU A N 1
ATOM 654 C CA . GLU A 1 85 ? -11.151 -9.080 15.241 1.00 93.56 85 GLU A CA 1
ATOM 655 C C . GLU A 1 85 ? -10.060 -8.256 15.931 1.00 93.56 85 GLU A C 1
ATOM 657 O O . GLU A 1 85 ? -8.882 -8.304 15.558 1.00 93.56 85 GLU A O 1
ATOM 662 N N . PHE A 1 86 ? -10.463 -7.536 16.972 1.00 95.69 86 PHE A N 1
ATOM 663 C CA . PHE A 1 86 ? -9.584 -6.768 17.839 1.00 95.69 86 PHE A CA 1
ATOM 664 C C . PHE A 1 86 ? -9.697 -7.226 19.284 1.00 95.69 86 PHE A C 1
ATOM 666 O O . PHE A 1 86 ? -10.779 -7.566 19.760 1.00 95.69 86 PHE A O 1
ATOM 673 N N . VAL A 1 87 ? -8.585 -7.155 20.011 1.00 96.88 87 VAL A N 1
ATOM 674 C CA . VAL A 1 87 ? -8.535 -7.427 21.449 1.00 96.88 87 VAL A CA 1
ATOM 675 C C . VAL A 1 87 ? -7.931 -6.226 22.165 1.00 96.88 87 VAL A C 1
ATOM 677 O O . VAL A 1 87 ? -6.875 -5.729 21.767 1.00 96.88 87 VAL A O 1
ATOM 680 N N . THR A 1 88 ? -8.586 -5.753 23.226 1.00 97.75 88 THR A N 1
ATOM 681 C CA . THR A 1 88 ? -8.020 -4.696 24.075 1.00 97.75 88 THR A CA 1
ATOM 682 C C . THR A 1 88 ? -6.795 -5.202 24.835 1.00 97.75 88 THR A C 1
ATOM 684 O O . THR A 1 88 ? -6.763 -6.338 25.312 1.00 97.75 88 THR A O 1
ATOM 687 N N . GLU A 1 89 ? -5.780 -4.352 24.999 1.00 97.06 89 GLU A N 1
ATOM 688 C CA . GLU A 1 89 ? -4.585 -4.718 25.779 1.00 97.06 89 GLU A CA 1
ATOM 689 C C . GLU A 1 89 ? -4.864 -4.899 27.281 1.00 97.06 89 GLU A C 1
ATOM 691 O O . GLU A 1 89 ? -4.134 -5.612 27.969 1.00 97.06 89 GLU A O 1
ATOM 696 N N . SER A 1 90 ? -5.926 -4.274 27.791 1.00 97.06 90 SER A N 1
ATOM 697 C CA . SER A 1 90 ? -6.401 -4.419 29.168 1.00 97.06 90 SER A CA 1
ATOM 698 C C . SER A 1 90 ? -7.926 -4.390 29.237 1.00 97.06 90 SER A C 1
ATOM 700 O O . SER A 1 90 ? -8.592 -3.962 28.291 1.00 97.06 90 SER A O 1
ATOM 702 N N . LYS A 1 91 ? -8.491 -4.811 30.372 1.00 97.44 91 LYS A N 1
ATOM 703 C CA . LYS A 1 91 ? -9.929 -4.726 30.636 1.00 97.44 91 LYS A CA 1
ATOM 704 C C . LYS A 1 91 ? -10.369 -3.252 30.717 1.00 97.44 91 LYS A C 1
ATOM 706 O O . LYS A 1 91 ? -9.826 -2.538 31.562 1.00 97.44 91 LYS A O 1
ATOM 711 N N . PRO A 1 92 ? -11.322 -2.799 29.883 1.00 97.69 92 PRO A N 1
ATOM 712 C CA . PRO A 1 92 ? -11.925 -1.474 30.019 1.00 97.69 92 PRO A CA 1
ATOM 713 C C . PRO A 1 92 ? -12.747 -1.345 31.306 1.00 97.69 92 PRO A C 1
ATOM 715 O O . PRO A 1 92 ? -13.227 -2.350 31.839 1.00 97.69 92 PRO A O 1
ATOM 718 N N . ALA A 1 93 ? -12.952 -0.118 31.789 1.00 97.56 93 ALA A N 1
ATOM 719 C CA . ALA A 1 93 ? -13.930 0.132 32.844 1.00 97.56 93 ALA A CA 1
ATOM 720 C C . ALA A 1 93 ? -15.349 -0.292 32.420 1.00 97.56 93 ALA A C 1
ATOM 722 O O . ALA A 1 93 ? -15.709 -0.230 31.243 1.00 97.56 93 ALA A O 1
ATOM 723 N N . ASP A 1 94 ? -16.171 -0.698 33.392 1.00 95.50 94 ASP A N 1
ATOM 724 C CA . ASP A 1 94 ? -17.573 -1.021 33.130 1.00 95.50 94 ASP A CA 1
ATOM 725 C C . ASP A 1 94 ? -18.313 0.232 32.624 1.00 95.50 94 ASP A C 1
ATOM 727 O O . ASP A 1 94 ? -18.200 1.321 33.199 1.00 95.50 94 ASP A O 1
ATOM 731 N N . GLY A 1 95 ? -19.088 0.084 31.549 1.00 95.62 95 GLY A N 1
ATOM 732 C CA . GLY A 1 95 ? -19.881 1.163 30.963 1.00 95.62 95 GLY A CA 1
ATOM 733 C C . GLY A 1 95 ? -19.689 1.305 29.452 1.00 95.62 95 GLY A C 1
ATOM 734 O O . GLY A 1 95 ? -19.221 0.367 28.805 1.00 95.62 95 GLY A O 1
ATOM 735 N N . PRO A 1 96 ? -20.093 2.455 28.884 1.00 97.25 96 PRO A N 1
ATOM 736 C CA . PRO A 1 96 ? -19.959 2.716 27.460 1.00 97.25 96 PRO A CA 1
ATOM 737 C C . PRO A 1 96 ? -18.502 2.711 27.005 1.00 97.25 96 PRO A C 1
ATOM 739 O O . PRO A 1 96 ? -17.612 3.110 27.758 1.00 97.25 96 PRO A O 1
ATOM 742 N N . LEU A 1 97 ? -18.286 2.312 25.754 1.00 97.94 97 LEU A N 1
ATOM 743 C CA . LEU A 1 97 ? -16.991 2.375 25.083 1.00 97.94 97 LEU A CA 1
ATOM 744 C C . LEU A 1 97 ? -17.126 3.159 23.781 1.00 97.94 97 LEU A C 1
ATOM 746 O O . LEU A 1 97 ? -18.083 2.958 23.035 1.00 97.94 97 LEU A O 1
ATOM 750 N N . THR A 1 98 ? -16.132 3.981 23.464 1.00 98.12 98 THR A N 1
ATOM 751 C CA . THR A 1 98 ? -15.972 4.576 22.133 1.00 98.12 98 THR A CA 1
ATOM 752 C C . THR A 1 98 ? -14.818 3.874 21.438 1.00 98.12 98 THR A C 1
ATOM 754 O O . THR A 1 98 ? -13.675 3.970 21.881 1.00 98.12 98 THR A O 1
ATOM 757 N N . ILE A 1 99 ? -15.107 3.143 20.368 1.00 97.69 99 ILE A N 1
ATOM 758 C CA . ILE A 1 99 ? -14.099 2.490 19.538 1.00 97.69 99 ILE A CA 1
ATOM 759 C C . ILE A 1 99 ? -13.664 3.501 18.485 1.00 97.69 99 ILE A C 1
ATOM 761 O O . ILE A 1 99 ? -14.523 4.090 17.829 1.00 97.69 99 ILE A O 1
ATOM 765 N N . ILE A 1 100 ? -12.355 3.682 18.325 1.00 97.50 100 ILE A N 1
ATOM 766 C CA . ILE A 1 100 ? -11.754 4.615 17.375 1.00 97.50 100 ILE A CA 1
ATOM 767 C C . ILE A 1 100 ? -10.744 3.867 16.512 1.00 97.50 100 ILE A C 1
ATOM 769 O O . ILE A 1 100 ? -9.899 3.129 17.024 1.00 97.50 100 ILE A O 1
ATOM 773 N N . VAL A 1 101 ? -10.833 4.081 15.206 1.00 95.50 101 VAL A N 1
ATOM 774 C CA . VAL A 1 101 ? -9.824 3.704 14.220 1.00 95.50 101 VAL A CA 1
ATOM 775 C C . VAL A 1 101 ? -9.213 4.997 13.713 1.00 95.50 101 VAL A C 1
ATOM 777 O O . VAL A 1 101 ? -9.896 5.795 13.074 1.00 95.50 101 VAL A O 1
ATOM 780 N N . ASP A 1 102 ? -7.951 5.195 14.072 1.00 91.00 102 ASP A N 1
ATOM 781 C CA . ASP A 1 102 ? -7.142 6.342 13.671 1.00 91.00 102 ASP A CA 1
ATOM 782 C C . ASP A 1 102 ? -6.395 5.928 12.404 1.00 91.00 102 ASP A C 1
ATOM 784 O O . ASP A 1 102 ? -5.488 5.081 12.438 1.00 91.00 102 ASP A O 1
ATOM 788 N N . GLN A 1 103 ? -6.901 6.484 11.300 1.00 89.50 103 GLN A N 1
ATOM 789 C CA . GLN A 1 103 ? -6.573 6.205 9.904 1.00 89.50 103 GLN A CA 1
ATOM 790 C C . GLN A 1 103 ? -6.889 4.789 9.407 1.00 89.50 103 GLN A C 1
ATOM 792 O O . GLN A 1 103 ? -6.740 3.765 10.084 1.00 89.50 103 GLN A O 1
ATOM 797 N N . ALA A 1 104 ? -7.280 4.727 8.138 1.00 92.38 104 ALA A N 1
ATOM 798 C CA . ALA A 1 104 ? -7.459 3.486 7.401 1.00 92.38 104 ALA A CA 1
ATOM 799 C C . ALA A 1 104 ? -6.884 3.614 5.987 1.00 92.38 104 ALA A C 1
ATOM 801 O O . ALA A 1 104 ? -6.769 4.708 5.443 1.00 92.38 104 ALA A O 1
ATOM 802 N N . ILE A 1 105 ? -6.523 2.486 5.386 1.00 93.31 105 ILE A N 1
ATOM 803 C CA . ILE A 1 105 ? -6.029 2.405 4.012 1.00 93.31 105 ILE A CA 1
ATOM 804 C C . ILE A 1 105 ? -7.069 1.664 3.178 1.00 93.31 105 ILE A C 1
ATOM 806 O O . ILE A 1 105 ? -7.425 0.529 3.500 1.00 93.31 105 ILE A O 1
ATOM 810 N N . ALA A 1 106 ? -7.551 2.287 2.107 1.00 94.56 106 ALA A N 1
ATOM 811 C CA . ALA A 1 106 ? -8.405 1.626 1.125 1.00 94.56 106 ALA A CA 1
ATOM 812 C C . ALA A 1 106 ? -7.544 1.038 0.004 1.00 94.56 106 ALA A C 1
ATOM 814 O O . ALA A 1 106 ? -6.767 1.764 -0.614 1.00 94.56 106 ALA A O 1
ATOM 815 N N . TYR A 1 107 ? -7.698 -0.260 -0.254 1.00 95.25 107 TYR A N 1
ATOM 816 C CA . TYR A 1 107 ? -6.930 -1.019 -1.240 1.00 95.25 107 TYR A CA 1
ATOM 817 C C . TYR A 1 107 ? -7.778 -1.350 -2.467 1.00 95.25 107 TYR A C 1
ATOM 819 O O . TYR A 1 107 ? -8.844 -1.964 -2.350 1.00 95.25 107 TYR A O 1
ATOM 827 N N . TYR A 1 108 ? -7.266 -1.001 -3.644 1.00 96.00 108 TYR A N 1
ATOM 828 C CA . TYR A 1 108 ? -7.887 -1.224 -4.943 1.00 96.00 108 TYR A CA 1
ATOM 829 C C . TYR A 1 108 ? -7.017 -2.148 -5.793 1.00 96.00 108 TYR A C 1
ATOM 831 O O . TYR A 1 108 ? -5.834 -1.889 -6.018 1.00 96.00 108 TYR A O 1
ATOM 839 N N . MET A 1 109 ? -7.617 -3.228 -6.290 1.00 95.62 109 MET A N 1
ATOM 840 C CA . MET A 1 109 ? -6.928 -4.262 -7.069 1.00 95.62 109 MET A CA 1
ATOM 841 C C . MET A 1 109 ? -7.773 -4.663 -8.286 1.00 95.62 109 MET A C 1
ATOM 843 O O . MET A 1 109 ? -8.352 -5.753 -8.322 1.00 95.62 109 MET A O 1
ATOM 847 N N . PRO A 1 110 ? -7.872 -3.793 -9.305 1.00 96.06 110 PRO A N 1
ATOM 848 C CA . PRO A 1 110 ? -8.783 -3.970 -10.442 1.00 96.06 110 PRO A CA 1
ATOM 849 C C . PRO A 1 110 ? -8.565 -5.267 -11.241 1.00 96.06 110 PRO A C 1
ATOM 851 O O . PRO A 1 110 ? -9.527 -5.793 -11.798 1.00 96.06 110 PRO A O 1
ATOM 854 N N . LEU A 1 111 ? -7.349 -5.829 -11.250 1.00 95.50 111 LEU A N 1
ATOM 855 C CA . LEU A 1 111 ? -7.041 -7.104 -11.917 1.00 95.50 111 LEU A CA 1
ATOM 856 C C . LEU A 1 111 ? -7.520 -8.349 -11.145 1.00 95.50 111 LEU A C 1
ATOM 858 O O . LEU A 1 111 ? -7.646 -9.418 -11.738 1.00 95.50 111 LEU A O 1
ATOM 862 N N . TYR A 1 112 ? -7.765 -8.232 -9.835 1.00 92.12 112 TYR A N 1
ATOM 863 C CA . TYR A 1 112 ? -7.983 -9.370 -8.922 1.00 92.12 112 TYR A CA 1
ATOM 864 C C . TYR A 1 112 ? -9.390 -9.405 -8.317 1.00 92.12 112 TYR A C 1
ATOM 866 O O . TYR A 1 112 ? -9.627 -10.026 -7.277 1.00 92.12 112 TYR A O 1
ATOM 874 N N . THR A 1 113 ? -10.331 -8.738 -8.974 1.00 91.62 113 THR A N 1
ATOM 875 C CA . THR A 1 113 ? -11.757 -8.768 -8.644 1.00 91.62 113 THR A CA 1
ATOM 876 C C . THR A 1 113 ? -12.498 -9.756 -9.541 1.00 91.62 113 THR A C 1
ATOM 878 O O . THR A 1 113 ? -11.979 -10.188 -10.569 1.00 91.62 113 THR A O 1
ATOM 881 N N . ASP A 1 114 ? -13.701 -10.160 -9.130 1.00 89.69 114 ASP A N 1
ATOM 882 C CA . ASP A 1 114 ? -14.562 -11.056 -9.908 1.00 89.69 114 ASP A CA 1
ATOM 883 C C . ASP A 1 114 ? -15.935 -10.392 -10.144 1.00 89.69 114 ASP A C 1
ATOM 885 O O . ASP A 1 114 ? -16.721 -10.285 -9.196 1.00 89.69 114 ASP A O 1
ATOM 889 N N . PRO A 1 115 ? -16.230 -9.913 -11.371 1.00 93.94 115 PRO A N 1
ATOM 890 C CA . PRO A 1 115 ? -15.344 -9.912 -12.541 1.00 93.94 115 PRO A CA 1
ATOM 891 C C . PRO A 1 115 ? -14.205 -8.876 -12.415 1.00 93.94 115 PRO A C 1
ATOM 893 O O . PRO A 1 115 ? -14.374 -7.889 -11.693 1.00 93.94 115 PRO A O 1
ATOM 896 N N . PRO A 1 116 ? -13.084 -9.039 -13.148 1.00 95.44 116 PRO A N 1
ATOM 897 C CA . PRO A 1 116 ? -12.028 -8.029 -13.201 1.00 95.44 116 PRO A CA 1
ATOM 898 C C . PRO A 1 116 ? -12.556 -6.677 -13.693 1.00 95.44 116 PRO A C 1
ATOM 900 O O . PRO A 1 116 ? -13.353 -6.626 -14.633 1.00 95.44 116 PRO A O 1
ATOM 903 N N . GLN A 1 117 ? -12.096 -5.591 -13.071 1.00 96.56 117 GLN A N 1
ATOM 904 C CA . GLN A 1 117 ? -12.468 -4.214 -13.430 1.00 96.56 117 GLN A CA 1
ATOM 905 C C . GLN A 1 117 ? -11.517 -3.568 -14.442 1.00 96.56 117 GLN A C 1
ATOM 907 O O . GLN A 1 117 ? -11.851 -2.538 -15.019 1.00 96.56 117 GLN A O 1
ATOM 912 N N . ALA A 1 118 ? -10.351 -4.171 -14.668 1.00 96.38 118 ALA A N 1
ATOM 913 C CA . ALA A 1 118 ? -9.425 -3.797 -15.729 1.00 96.38 118 ALA A CA 1
ATOM 914 C C . ALA A 1 118 ? -8.729 -5.042 -16.286 1.00 96.38 118 ALA A C 1
ATOM 916 O O . ALA A 1 118 ? -8.660 -6.094 -15.641 1.00 96.38 118 ALA A O 1
ATOM 917 N N . THR A 1 119 ? -8.190 -4.914 -17.489 1.00 95.69 119 THR A N 1
ATOM 918 C CA . THR A 1 119 ? -7.297 -5.895 -18.101 1.00 95.69 119 THR A CA 1
ATOM 919 C C . THR A 1 119 ? -5.842 -5.587 -17.758 1.00 95.69 119 THR A C 1
ATOM 921 O O . THR A 1 119 ? -5.474 -4.449 -17.471 1.00 95.69 119 THR A O 1
ATOM 924 N N . SER A 1 120 ? -4.978 -6.604 -17.836 1.00 93.75 120 SER A N 1
ATOM 925 C CA . SER A 1 120 ? -3.534 -6.393 -17.674 1.00 93.75 120 SER A CA 1
ATOM 926 C C . SER A 1 120 ? -2.995 -5.399 -18.706 1.00 93.75 120 SER A C 1
ATOM 928 O O . SER A 1 120 ? -2.144 -4.599 -18.349 1.00 93.75 120 SER A O 1
ATOM 930 N N . GLU A 1 121 ? -3.515 -5.380 -19.940 1.00 95.56 121 GLU A N 1
ATOM 931 C CA . GLU A 1 121 ? -3.081 -4.441 -20.984 1.00 95.56 121 GLU A CA 1
ATOM 932 C C . GLU A 1 121 ? -3.391 -2.978 -20.626 1.00 95.56 121 GLU A C 1
ATOM 934 O O . GLU A 1 121 ? -2.533 -2.119 -20.803 1.00 95.56 121 GLU A O 1
ATOM 939 N N . GLU A 1 122 ? -4.570 -2.698 -20.060 1.00 96.69 122 GLU A N 1
ATOM 940 C CA . GLU A 1 122 ? -4.969 -1.344 -19.634 1.00 96.69 122 GLU A CA 1
ATOM 941 C C . GLU A 1 122 ? -4.122 -0.804 -18.476 1.00 96.69 122 GLU A C 1
ATOM 943 O O . GLU A 1 122 ? -3.927 0.404 -18.366 1.00 96.69 122 GLU A O 1
ATOM 948 N N . LEU A 1 123 ? -3.607 -1.694 -17.624 1.00 97.62 123 LEU A N 1
ATOM 949 C CA . LEU A 1 123 ? -2.761 -1.342 -16.481 1.00 97.62 123 LEU A CA 1
ATOM 950 C C . LEU A 1 123 ? -1.276 -1.600 -16.727 1.00 97.62 123 LEU A C 1
ATOM 952 O O . LEU A 1 123 ? -0.478 -1.511 -15.796 1.00 97.62 123 LEU A O 1
ATOM 956 N N . SER A 1 124 ? -0.894 -1.897 -17.970 1.00 98.19 124 SER A N 1
ATOM 957 C CA . SER A 1 124 ? 0.496 -2.112 -18.354 1.00 98.19 124 SER A CA 1
ATOM 958 C C . SER A 1 124 ? 1.070 -0.940 -19.130 1.00 98.19 124 SER A C 1
ATOM 960 O O . SER A 1 124 ? 0.398 -0.274 -19.915 1.00 98.19 124 SER A O 1
ATOM 962 N N . PHE A 1 125 ? 2.377 -0.752 -19.001 1.00 98.38 125 PHE A N 1
ATOM 963 C CA . PHE A 1 125 ? 3.157 0.067 -19.915 1.00 98.38 125 PHE A CA 1
ATOM 964 C C . PHE A 1 125 ? 4.490 -0.602 -20.234 1.00 98.38 125 PHE A C 1
ATOM 966 O O . PHE A 1 125 ? 4.972 -1.475 -19.513 1.00 98.38 125 PHE A O 1
ATOM 973 N N . THR A 1 126 ? 5.101 -0.171 -21.335 1.00 98.31 126 THR A N 1
ATOM 974 C CA . THR A 1 126 ? 6.423 -0.641 -21.748 1.00 98.31 126 THR A CA 1
ATOM 975 C C . THR A 1 126 ? 7.392 0.513 -21.932 1.00 98.31 126 THR A C 1
ATOM 977 O O . THR A 1 126 ? 6.990 1.588 -22.392 1.00 98.31 126 THR A O 1
ATOM 980 N N . PHE A 1 127 ? 8.672 0.275 -21.666 1.00 98.12 127 PHE A N 1
ATOM 981 C CA . PHE A 1 127 ? 9.755 1.207 -21.972 1.00 98.12 127 PHE A CA 1
ATOM 982 C C . PHE A 1 127 ? 11.022 0.450 -22.379 1.00 98.12 127 PHE A C 1
ATOM 984 O O . PHE A 1 127 ? 11.277 -0.652 -21.902 1.00 98.12 127 PHE A O 1
ATOM 991 N N . ASP A 1 128 ? 11.781 1.018 -23.316 1.00 98.19 128 ASP A N 1
ATOM 992 C CA . ASP A 1 128 ? 12.995 0.395 -23.846 1.00 98.19 128 ASP A CA 1
ATOM 993 C C . ASP A 1 128 ? 14.229 0.911 -23.097 1.00 98.19 128 ASP A C 1
ATOM 995 O O . ASP A 1 128 ? 14.567 2.099 -23.153 1.00 98.19 128 ASP A O 1
ATOM 999 N N . VAL A 1 129 ? 14.895 0.004 -22.385 1.00 98.00 129 VAL A N 1
ATOM 1000 C CA . VAL A 1 129 ? 16.105 0.284 -21.601 1.00 98.00 129 VAL A CA 1
ATOM 1001 C C . VAL A 1 129 ? 17.393 -0.046 -22.358 1.00 98.00 129 VAL A C 1
ATOM 1003 O O . VAL A 1 129 ? 18.487 0.255 -21.874 1.00 98.00 129 VAL A O 1
ATOM 1006 N N . GLY A 1 130 ? 17.274 -0.626 -23.558 1.00 97.75 130 GLY A N 1
ATOM 1007 C CA . GLY A 1 130 ? 18.384 -1.118 -24.365 1.00 97.75 130 GLY A CA 1
ATOM 1008 C C . GLY A 1 130 ? 19.052 -2.374 -23.793 1.00 97.75 130 GLY A C 1
ATOM 1009 O O . GLY A 1 130 ? 18.651 -2.926 -22.771 1.00 97.75 130 GLY A O 1
ATOM 1010 N N . ASP A 1 131 ? 20.109 -2.836 -24.460 1.00 97.12 131 ASP A N 1
ATOM 1011 C CA . ASP A 1 131 ? 20.778 -4.104 -24.121 1.00 97.12 131 ASP A CA 1
ATOM 1012 C C . ASP A 1 131 ? 21.677 -4.031 -22.873 1.00 97.12 131 ASP A C 1
ATOM 1014 O O . ASP A 1 131 ? 22.127 -5.059 -22.365 1.00 97.12 131 ASP A O 1
ATOM 1018 N N . ASN A 1 132 ? 22.001 -2.825 -22.400 1.00 97.31 132 ASN A N 1
ATOM 1019 C CA . ASN A 1 132 ? 22.986 -2.617 -21.337 1.00 97.31 132 ASN A CA 1
ATOM 1020 C C . ASN A 1 132 ? 22.641 -1.403 -20.449 1.00 97.31 132 ASN A C 1
ATOM 1022 O O . ASN A 1 132 ? 23.403 -0.428 -20.430 1.00 97.31 132 ASN A O 1
ATOM 1026 N N . PRO A 1 133 ? 21.504 -1.431 -19.730 1.00 97.62 133 PRO A N 1
ATOM 1027 C CA . PRO A 1 133 ? 21.147 -0.372 -18.790 1.00 97.62 133 PRO A CA 1
ATOM 1028 C C . PRO A 1 133 ? 22.241 -0.201 -17.731 1.00 97.62 133 PRO A C 1
ATOM 1030 O O . PRO A 1 133 ? 22.822 -1.178 -17.253 1.00 97.62 133 PRO A O 1
ATOM 1033 N N . GLN A 1 134 ? 22.549 1.049 -17.394 1.00 98.12 134 GLN A N 1
ATOM 1034 C CA . GLN A 1 134 ? 23.560 1.386 -16.389 1.00 98.12 134 GLN A CA 1
ATOM 1035 C C . GLN A 1 134 ? 22.904 1.960 -15.137 1.00 98.12 134 GLN A C 1
ATOM 1037 O O . GLN A 1 134 ? 21.906 2.673 -15.234 1.00 98.12 134 GLN A O 1
ATOM 1042 N N . HIS A 1 135 ? 23.498 1.697 -13.971 1.00 98.19 135 HIS A N 1
ATOM 1043 C CA . HIS A 1 135 ? 23.074 2.300 -12.705 1.00 98.19 135 HIS A CA 1
ATOM 1044 C C . HIS A 1 135 ? 22.960 3.827 -12.823 1.00 98.19 135 HIS A C 1
ATOM 1046 O O . HIS A 1 135 ? 23.812 4.485 -13.427 1.00 98.19 135 HIS A O 1
ATOM 1052 N N . GLY A 1 136 ? 21.875 4.379 -12.281 1.00 98.19 136 GLY A N 1
ATOM 1053 C CA . GLY A 1 136 ? 21.563 5.804 -12.305 1.00 98.19 136 GLY A CA 1
ATOM 1054 C C . GLY A 1 136 ? 20.963 6.321 -13.616 1.00 98.19 136 GLY A C 1
ATOM 1055 O O . GLY A 1 136 ? 20.538 7.476 -13.648 1.00 98.19 136 GLY A O 1
ATOM 1056 N N . GLN A 1 137 ? 20.892 5.513 -14.681 1.00 98.50 137 GLN A N 1
ATOM 1057 C CA . GLN A 1 137 ? 20.230 5.896 -15.931 1.00 98.50 137 GLN A CA 1
ATOM 1058 C C . GLN A 1 137 ? 18.727 6.113 -15.707 1.00 98.50 137 GLN A C 1
ATOM 1060 O O . GLN A 1 137 ? 18.095 5.338 -14.994 1.00 98.50 137 GLN A O 1
ATOM 1065 N N . VAL A 1 138 ? 18.166 7.157 -16.327 1.00 98.50 138 VAL A N 1
ATOM 1066 C CA . VAL A 1 138 ? 16.763 7.569 -16.164 1.00 98.50 138 VAL A CA 1
ATOM 1067 C C . VAL A 1 138 ? 16.039 7.569 -17.509 1.00 98.50 138 VAL A C 1
ATOM 1069 O O . VAL A 1 138 ? 16.583 8.026 -18.517 1.00 98.50 138 VAL A O 1
ATOM 1072 N N . TRP A 1 139 ? 14.790 7.109 -17.501 1.00 98.56 139 TRP A N 1
ATOM 1073 C CA . TRP A 1 139 ? 13.854 7.140 -18.620 1.00 98.56 139 TRP A CA 1
ATOM 1074 C C . TRP A 1 139 ? 12.614 7.943 -18.235 1.00 98.56 139 TRP A C 1
ATOM 1076 O O . TRP A 1 139 ? 11.997 7.670 -17.210 1.00 98.56 139 TRP A O 1
ATOM 1086 N N . ASN A 1 140 ? 12.225 8.904 -19.073 1.00 98.31 140 ASN A N 1
ATOM 1087 C CA . ASN A 1 140 ? 10.964 9.630 -18.912 1.00 98.31 140 ASN A CA 1
ATOM 1088 C C . ASN A 1 140 ? 9.826 8.800 -19.514 1.00 98.31 140 ASN A C 1
ATOM 1090 O O . ASN A 1 140 ? 9.924 8.370 -20.667 1.00 98.31 140 ASN A O 1
ATOM 1094 N N . LEU A 1 141 ? 8.764 8.583 -18.743 1.00 97.56 141 LEU A N 1
ATOM 1095 C CA . LEU A 1 141 ? 7.683 7.659 -19.082 1.00 97.56 141 LEU A CA 1
ATOM 1096 C C . LEU A 1 141 ? 6.366 8.383 -19.371 1.00 97.56 141 LEU A C 1
ATOM 1098 O O . LEU A 1 141 ? 5.737 8.092 -20.393 1.00 97.56 141 LEU A O 1
ATOM 1102 N N . ASN A 1 142 ? 5.992 9.322 -18.496 1.00 97.19 142 ASN A N 1
ATOM 1103 C CA . ASN A 1 142 ? 4.756 10.109 -18.532 1.00 97.19 142 ASN A CA 1
ATOM 1104 C C . ASN A 1 142 ? 3.513 9.244 -18.812 1.00 97.19 142 ASN A C 1
ATOM 1106 O O . ASN A 1 142 ? 2.826 9.407 -19.829 1.00 97.19 142 ASN A O 1
ATOM 1110 N N . LYS A 1 143 ? 3.297 8.228 -17.967 1.00 98.06 143 LYS A N 1
ATOM 1111 C CA . LYS A 1 143 ? 2.186 7.272 -18.093 1.00 98.06 143 LYS A CA 1
ATOM 1112 C C . LYS A 1 143 ? 1.121 7.575 -17.058 1.00 98.06 143 LYS A C 1
ATOM 1114 O O . LYS A 1 143 ? 1.365 7.411 -15.870 1.00 98.06 143 LYS A O 1
ATOM 1119 N N . ILE A 1 144 ? -0.046 7.990 -17.528 1.00 98.00 144 ILE A N 1
ATOM 1120 C CA . ILE A 1 144 ? -1.190 8.321 -16.682 1.00 98.00 144 ILE A CA 1
ATOM 1121 C C . ILE A 1 144 ? -2.077 7.087 -16.541 1.00 98.00 144 ILE A C 1
ATOM 1123 O O . ILE A 1 144 ? -2.393 6.435 -17.540 1.00 98.00 144 ILE A O 1
ATOM 1127 N N . PHE A 1 145 ? -2.491 6.805 -15.311 1.00 97.88 145 PHE A N 1
ATOM 1128 C CA . PHE A 1 145 ? -3.437 5.751 -14.969 1.00 97.88 145 PHE A CA 1
ATOM 1129 C C . PHE A 1 145 ? -4.592 6.323 -14.155 1.00 97.88 145 PHE A C 1
ATOM 1131 O O . PHE A 1 145 ? -4.452 7.330 -13.461 1.00 97.88 145 PHE A O 1
ATOM 1138 N N . THR A 1 146 ? -5.735 5.645 -14.222 1.00 96.81 146 THR A N 1
ATOM 1139 C CA . THR A 1 146 ? -6.898 5.948 -13.391 1.00 96.81 146 THR A CA 1
ATOM 1140 C C . THR A 1 146 ? -7.436 4.659 -12.791 1.00 96.81 146 THR A C 1
ATOM 1142 O O . THR A 1 146 ? -7.809 3.747 -13.527 1.00 96.81 146 THR A O 1
ATOM 1145 N N . ILE A 1 147 ? -7.501 4.584 -11.462 1.00 95.81 147 ILE A N 1
ATOM 1146 C CA . ILE A 1 147 ? -8.103 3.462 -10.727 1.00 95.81 147 ILE A CA 1
ATOM 1147 C C . ILE A 1 147 ? -9.115 4.051 -9.750 1.00 95.81 147 ILE A C 1
ATOM 1149 O O . ILE A 1 147 ? -8.780 4.963 -9.003 1.00 95.81 147 ILE A O 1
ATOM 1153 N N . ALA A 1 148 ? -10.363 3.574 -9.777 1.00 93.44 148 ALA A N 1
ATOM 1154 C CA . ALA A 1 148 ? -11.443 4.069 -8.915 1.00 93.44 148 ALA A CA 1
ATOM 1155 C C . ALA A 1 148 ? -11.627 5.607 -8.929 1.00 93.44 148 ALA A C 1
ATOM 1157 O O . ALA A 1 148 ? -11.995 6.215 -7.928 1.00 93.44 148 ALA A O 1
ATOM 1158 N N . GLY A 1 149 ? -11.342 6.254 -10.066 1.00 92.62 149 GLY A N 1
ATOM 1159 C CA . GLY A 1 149 ? -11.407 7.713 -10.222 1.00 92.62 149 GLY A CA 1
ATOM 1160 C C . GLY A 1 149 ? -10.183 8.484 -9.712 1.00 92.62 149 GLY A C 1
ATOM 1161 O O . GLY A 1 149 ? -10.119 9.694 -9.916 1.00 92.62 149 GLY A O 1
ATOM 1162 N N . TYR A 1 150 ? -9.202 7.810 -9.108 1.00 93.88 150 TYR A N 1
ATOM 1163 C CA . TYR A 1 150 ? -7.932 8.407 -8.706 1.00 93.88 150 TYR A CA 1
ATOM 1164 C C . TYR A 1 150 ? -6.943 8.380 -9.865 1.00 93.88 150 TYR A C 1
ATOM 1166 O O . TYR A 1 150 ? -6.626 7.314 -10.395 1.00 93.88 150 TYR A O 1
ATOM 1174 N N . GLU A 1 151 ? -6.468 9.559 -10.255 1.00 95.94 151 GLU A N 1
ATOM 1175 C CA . GLU A 1 151 ? -5.453 9.725 -11.290 1.00 95.94 151 GLU A CA 1
ATOM 1176 C C . GLU A 1 151 ? -4.055 9.793 -10.666 1.00 95.94 151 GLU A C 1
ATOM 1178 O O . GLU A 1 151 ? -3.840 10.460 -9.650 1.00 95.94 151 GLU A O 1
ATOM 1183 N N . PHE A 1 152 ? -3.100 9.109 -11.289 1.00 96.56 152 PHE A N 1
ATOM 1184 C CA . PHE A 1 152 ? -1.681 9.213 -10.966 1.00 96.56 152 PHE A CA 1
ATOM 1185 C C . PHE A 1 152 ? -0.838 9.039 -12.231 1.00 96.56 152 PHE A C 1
ATOM 1187 O O . PHE A 1 152 ? -1.261 8.412 -13.208 1.00 96.56 152 PHE A O 1
ATOM 1194 N N . GLU A 1 153 ? 0.369 9.594 -12.211 1.00 97.62 153 GLU A N 1
ATOM 1195 C CA . GLU A 1 153 ? 1.310 9.567 -13.323 1.00 97.62 153 GLU A CA 1
ATOM 1196 C C . GLU A 1 153 ? 2.618 8.893 -12.910 1.00 97.62 153 GLU A C 1
ATOM 1198 O O . GLU A 1 153 ? 3.278 9.300 -11.958 1.00 97.62 153 GLU A O 1
ATOM 1203 N N . ILE A 1 154 ? 3.037 7.889 -13.675 1.00 97.94 154 ILE A N 1
ATOM 1204 C CA . ILE A 1 154 ? 4.394 7.352 -13.615 1.00 97.94 154 ILE A CA 1
ATOM 1205 C C . ILE A 1 154 ? 5.263 8.231 -14.512 1.00 97.94 154 ILE A C 1
ATOM 1207 O O . ILE A 1 154 ? 5.233 8.117 -15.744 1.00 97.94 154 ILE A O 1
ATOM 1211 N N . THR A 1 155 ? 6.026 9.133 -13.900 1.00 97.81 155 THR A N 1
ATOM 1212 C CA . THR A 1 155 ? 6.776 10.170 -14.621 1.00 97.81 155 THR A CA 1
ATOM 1213 C C . THR A 1 155 ? 8.106 9.649 -15.142 1.00 97.81 155 THR A C 1
ATOM 1215 O O . THR A 1 155 ? 8.511 9.972 -16.263 1.00 97.81 155 THR A O 1
ATOM 1218 N N . SER A 1 156 ? 8.783 8.791 -14.376 1.00 98.19 156 SER A N 1
ATOM 1219 C CA . SER A 1 156 ? 10.093 8.266 -14.754 1.00 98.19 156 SER A CA 1
ATOM 1220 C C . SER A 1 156 ? 10.388 6.884 -14.181 1.00 98.19 156 SER A C 1
ATOM 1222 O O . SER A 1 156 ? 9.769 6.454 -13.210 1.00 98.19 156 SER A O 1
ATOM 1224 N N . ALA A 1 157 ? 11.354 6.206 -14.799 1.00 98.50 157 ALA A N 1
ATOM 1225 C CA . ALA A 1 157 ? 12.040 5.045 -14.250 1.00 98.50 157 ALA A CA 1
ATOM 1226 C C . ALA A 1 157 ? 13.538 5.347 -14.135 1.00 98.50 157 ALA A C 1
ATOM 1228 O O . ALA A 1 157 ? 14.114 5.951 -15.039 1.00 98.50 157 ALA A O 1
ATOM 1229 N N . GLN A 1 158 ? 14.182 4.891 -13.065 1.00 98.50 158 GLN A N 1
ATOM 1230 C CA . GLN A 1 158 ? 15.624 4.968 -12.855 1.00 98.50 158 GLN A CA 1
ATOM 1231 C C . GLN A 1 158 ? 16.190 3.575 -12.582 1.00 98.50 158 GLN A C 1
ATOM 1233 O O . GLN A 1 158 ? 15.633 2.827 -11.784 1.00 98.50 158 GLN A O 1
ATOM 1238 N N . ALA A 1 159 ? 17.304 3.222 -13.221 1.00 98.56 159 ALA A N 1
ATOM 1239 C CA . ALA A 1 159 ? 18.038 2.000 -12.913 1.00 98.56 159 ALA A CA 1
ATOM 1240 C C . ALA A 1 159 ? 18.723 2.141 -11.549 1.00 98.56 159 ALA A C 1
ATOM 1242 O O . ALA A 1 159 ? 19.577 3.011 -11.371 1.00 98.56 159 ALA A O 1
ATOM 1243 N N . VAL A 1 160 ? 18.369 1.271 -10.609 1.00 98.38 160 VAL A N 1
ATOM 1244 C CA . VAL A 1 160 ? 18.838 1.308 -9.214 1.00 98.38 160 VAL A CA 1
ATOM 1245 C C . VAL A 1 160 ? 19.399 -0.044 -8.788 1.00 98.38 160 VAL A C 1
ATOM 1247 O O . VAL A 1 160 ? 19.162 -1.066 -9.439 1.00 98.38 160 VAL A O 1
ATOM 1250 N N . THR A 1 161 ? 20.174 -0.052 -7.713 1.00 97.44 161 THR A N 1
ATOM 1251 C CA . THR A 1 161 ? 20.667 -1.266 -7.061 1.00 97.44 161 THR A CA 1
ATOM 1252 C C . THR A 1 161 ? 20.160 -1.380 -5.631 1.00 97.44 161 THR A C 1
ATOM 1254 O O . THR A 1 161 ? 19.660 -0.416 -5.057 1.00 97.44 161 THR A O 1
ATOM 1257 N N . PHE A 1 162 ? 20.332 -2.551 -5.015 1.00 96.00 162 PHE A N 1
ATOM 1258 C CA . PHE A 1 162 ? 19.962 -2.762 -3.609 1.00 96.00 162 PHE A CA 1
ATOM 1259 C C . PHE A 1 162 ? 20.567 -1.720 -2.656 1.00 96.00 162 PHE A C 1
ATOM 1261 O O . PHE A 1 162 ? 19.891 -1.252 -1.745 1.00 96.00 162 PHE A O 1
ATOM 1268 N N . SER A 1 163 ? 21.800 -1.279 -2.914 1.00 94.94 163 SER A N 1
ATOM 1269 C CA . SER A 1 163 ? 22.460 -0.223 -2.134 1.00 94.94 163 SER A CA 1
ATOM 1270 C C . SER A 1 163 ? 21.701 1.109 -2.101 1.00 94.94 163 SER A C 1
ATOM 1272 O O . SER A 1 163 ? 21.914 1.904 -1.193 1.00 94.94 163 SER A O 1
ATOM 1274 N N . ASP A 1 164 ? 20.841 1.382 -3.086 1.00 94.56 164 ASP A N 1
ATOM 1275 C CA . ASP A 1 164 ? 20.055 2.618 -3.127 1.00 94.56 164 ASP A CA 1
ATOM 1276 C C . ASP A 1 164 ? 18.839 2.561 -2.190 1.00 94.56 164 ASP A C 1
ATOM 1278 O O . ASP A 1 164 ? 18.313 3.606 -1.800 1.00 94.56 164 ASP A O 1
ATOM 1282 N N . ILE A 1 165 ? 18.402 1.350 -1.819 1.00 91.81 165 ILE A N 1
ATOM 1283 C CA . ILE A 1 165 ? 17.197 1.114 -1.013 1.00 91.81 165 ILE A CA 1
ATOM 1284 C C . ILE A 1 165 ? 17.466 0.413 0.318 1.00 91.81 165 ILE A C 1
ATOM 1286 O O . ILE A 1 165 ? 16.549 0.286 1.115 1.00 91.81 165 ILE A O 1
ATOM 1290 N N . GLU A 1 166 ? 18.700 -0.001 0.621 1.00 90.06 166 GLU A N 1
ATOM 1291 C CA . GLU A 1 166 ? 19.054 -0.770 1.830 1.00 90.06 166 GLU A CA 1
ATOM 1292 C C . GLU A 1 166 ? 18.770 -0.062 3.176 1.00 90.06 166 GLU A C 1
ATOM 1294 O O . GLU A 1 166 ? 19.072 -0.598 4.242 1.00 90.06 166 GLU A O 1
ATOM 1299 N N . THR A 1 167 ? 18.214 1.153 3.148 1.00 84.00 167 THR A N 1
ATOM 1300 C CA . THR A 1 167 ? 17.824 1.934 4.323 1.00 84.00 167 THR A CA 1
ATOM 1301 C C . THR A 1 167 ? 16.320 2.247 4.305 1.00 84.00 167 THR A C 1
ATOM 1303 O O . THR A 1 167 ? 15.882 2.985 3.420 1.00 84.00 167 THR A O 1
ATOM 1306 N N . PRO A 1 168 ? 15.551 1.839 5.336 1.00 75.56 168 PRO A N 1
ATOM 1307 C CA . PRO A 1 168 ? 15.985 1.100 6.527 1.00 75.56 168 PRO A CA 1
ATOM 1308 C C . PRO A 1 168 ? 16.362 -0.364 6.222 1.00 75.56 168 PRO A C 1
ATOM 1310 O O . PRO A 1 168 ? 15.869 -0.956 5.274 1.00 75.56 168 PRO A O 1
ATOM 1313 N N . SER A 1 169 ? 17.256 -0.933 7.039 1.00 78.88 169 SER A N 1
ATOM 1314 C CA . SER A 1 169 ? 17.869 -2.254 6.813 1.00 78.88 169 SER A CA 1
ATOM 1315 C C . SER A 1 169 ? 16.849 -3.377 6.587 1.00 78.88 169 SER A C 1
ATOM 1317 O O . SER A 1 169 ? 15.983 -3.608 7.434 1.00 78.88 169 SER A O 1
ATOM 1319 N N . PHE A 1 170 ? 17.015 -4.135 5.499 1.00 81.50 170 PHE A N 1
ATOM 1320 C CA . PHE A 1 170 ? 16.318 -5.404 5.279 1.00 81.50 170 PHE A CA 1
ATOM 1321 C C . PHE A 1 170 ? 16.967 -6.500 6.129 1.00 81.50 170 PHE A C 1
ATOM 1323 O O . PHE A 1 170 ? 18.171 -6.732 6.020 1.00 81.50 170 PHE A O 1
ATOM 1330 N N . ILE A 1 171 ? 16.170 -7.205 6.943 1.00 83.25 171 ILE A N 1
ATOM 1331 C CA . ILE A 1 171 ? 16.650 -8.249 7.874 1.00 83.25 171 ILE A CA 1
ATOM 1332 C C . ILE A 1 171 ? 17.537 -9.285 7.162 1.00 83.25 171 ILE A C 1
ATOM 1334 O O . ILE A 1 171 ? 18.553 -9.705 7.713 1.00 83.25 171 ILE A O 1
ATOM 1338 N N . ASP A 1 172 ? 17.186 -9.635 5.925 1.00 86.12 172 ASP A N 1
ATOM 1339 C CA . ASP A 1 172 ? 17.861 -10.665 5.133 1.00 86.12 172 ASP A CA 1
ATOM 1340 C C . ASP A 1 172 ? 18.737 -10.104 3.992 1.00 86.12 172 ASP A C 1
ATOM 1342 O O . ASP A 1 172 ? 19.225 -10.861 3.147 1.00 86.12 172 ASP A O 1
ATOM 1346 N N . GLY A 1 173 ? 18.940 -8.782 3.941 1.00 90.19 173 GLY A N 1
ATOM 1347 C CA . GLY A 1 173 ? 19.634 -8.116 2.835 1.00 90.19 173 GLY A CA 1
ATOM 1348 C C . GLY A 1 173 ? 18.923 -8.286 1.485 1.00 90.19 173 GLY A C 1
ATOM 1349 O O . GLY A 1 173 ? 17.709 -8.471 1.429 1.00 90.19 173 GLY A O 1
ATOM 1350 N N . SER A 1 174 ? 19.683 -8.235 0.385 1.00 91.12 174 SER A N 1
ATOM 1351 C CA . SER A 1 174 ? 19.116 -8.284 -0.972 1.00 91.12 174 SER A CA 1
ATOM 1352 C C . SER A 1 174 ? 18.601 -9.658 -1.387 1.00 91.12 174 SER A C 1
ATOM 1354 O O . SER A 1 174 ? 17.814 -9.761 -2.320 1.00 91.12 174 SER A O 1
ATOM 1356 N N . GLN A 1 175 ? 19.073 -10.739 -0.753 1.00 91.31 175 GLN A N 1
ATOM 1357 C CA . GLN A 1 175 ? 18.812 -12.123 -1.177 1.00 91.31 175 GLN A CA 1
ATOM 1358 C C . GLN A 1 175 ? 19.089 -12.385 -2.680 1.00 91.31 175 GLN A C 1
ATOM 1360 O O . GLN A 1 175 ? 18.462 -13.254 -3.300 1.00 91.31 175 GLN A O 1
ATOM 1365 N N . GLY A 1 176 ? 20.030 -11.634 -3.266 1.00 92.56 176 GLY A N 1
ATOM 1366 C CA . GLY A 1 176 ? 20.392 -11.686 -4.684 1.00 92.56 176 GLY A CA 1
ATOM 1367 C C . GLY A 1 176 ? 19.531 -10.817 -5.604 1.00 92.56 176 GLY A C 1
ATOM 1368 O O . GLY A 1 176 ? 19.741 -10.861 -6.813 1.00 92.56 176 GLY A O 1
ATOM 1369 N N . TYR A 1 177 ? 18.565 -10.059 -5.074 1.00 95.88 177 TYR A N 1
ATOM 1370 C CA . TYR A 1 177 ? 17.801 -9.045 -5.806 1.00 95.88 177 TYR A CA 1
ATOM 1371 C C . TYR A 1 177 ? 18.552 -7.713 -5.773 1.00 95.88 177 TYR A C 1
ATOM 1373 O O . TYR A 1 177 ? 18.262 -6.839 -4.961 1.00 95.88 177 TYR A O 1
ATOM 1381 N N . ASP A 1 178 ? 19.563 -7.591 -6.628 1.00 96.19 178 ASP A N 1
ATOM 1382 C CA . ASP A 1 178 ? 20.522 -6.487 -6.560 1.00 96.19 178 ASP A CA 1
ATOM 1383 C C . ASP A 1 178 ? 20.284 -5.391 -7.602 1.00 96.19 178 ASP A C 1
ATOM 1385 O O . ASP A 1 178 ? 20.836 -4.305 -7.444 1.00 96.19 178 ASP A O 1
ATOM 1389 N N . TYR A 1 179 ? 19.474 -5.640 -8.638 1.00 97.69 179 TYR A N 1
ATOM 1390 C CA . TYR A 1 179 ? 19.342 -4.758 -9.804 1.00 97.69 179 TYR A CA 1
ATOM 1391 C C . TYR A 1 179 ? 17.889 -4.578 -10.213 1.00 97.69 179 TYR A C 1
ATOM 1393 O O . TYR A 1 179 ? 17.168 -5.557 -10.354 1.00 97.69 179 TYR A O 1
ATOM 1401 N N . GLY A 1 180 ? 17.448 -3.356 -10.483 1.00 97.69 180 GLY A N 1
ATOM 1402 C CA . GLY A 1 180 ? 16.089 -3.146 -10.969 1.00 97.69 180 GLY A CA 1
ATOM 1403 C C . GLY A 1 180 ? 15.777 -1.701 -11.288 1.00 97.69 180 GLY A C 1
ATOM 1404 O O . GLY A 1 180 ? 16.669 -0.927 -11.643 1.00 97.69 180 GLY A O 1
ATOM 1405 N N . TYR A 1 181 ? 14.501 -1.352 -11.168 1.00 98.44 181 TYR A N 1
ATOM 1406 C CA . TYR A 1 181 ? 14.017 -0.021 -11.498 1.00 98.44 181 TYR A CA 1
ATOM 1407 C C . TYR A 1 181 ? 13.246 0.590 -10.343 1.00 98.44 181 TYR A C 1
ATOM 1409 O O . TYR A 1 181 ? 12.442 -0.070 -9.685 1.00 98.44 181 TYR A O 1
ATOM 1417 N N . GLN A 1 182 ? 13.498 1.875 -10.134 1.00 98.12 182 GLN A N 1
ATOM 1418 C CA . GLN A 1 182 ? 12.707 2.743 -9.287 1.00 98.12 182 GLN A CA 1
ATOM 1419 C C . GLN A 1 182 ? 11.840 3.630 -10.167 1.00 98.12 182 GLN A C 1
ATOM 1421 O O . GLN A 1 182 ? 12.338 4.275 -11.086 1.00 98.12 182 GLN A O 1
ATOM 1426 N N . PHE A 1 183 ? 10.552 3.669 -9.876 1.00 98.12 183 PHE A N 1
ATOM 1427 C CA . PHE A 1 183 ? 9.549 4.430 -10.592 1.00 98.12 183 PHE A CA 1
ATOM 1428 C C . PHE A 1 183 ? 9.118 5.615 -9.739 1.00 98.12 183 PHE A C 1
ATOM 1430 O O . PHE A 1 183 ? 8.745 5.441 -8.577 1.00 98.12 183 PHE A O 1
ATOM 1437 N N . ALA A 1 184 ? 9.165 6.810 -10.322 1.00 97.31 184 ALA A N 1
ATOM 1438 C CA . ALA A 1 184 ? 8.602 8.001 -9.708 1.00 97.31 184 ALA A CA 1
ATOM 1439 C C . ALA A 1 184 ? 7.121 8.106 -10.075 1.00 97.31 184 ALA A C 1
ATOM 1441 O O . ALA A 1 184 ? 6.772 8.112 -11.258 1.00 97.31 184 ALA A O 1
ATOM 1442 N N . VAL A 1 185 ? 6.275 8.187 -9.052 1.00 97.06 185 VAL A N 1
ATOM 1443 C CA . VAL A 1 185 ? 4.824 8.290 -9.172 1.00 97.06 185 VAL A CA 1
ATOM 1444 C C . VAL A 1 185 ? 4.370 9.620 -8.583 1.00 97.06 185 VAL A C 1
ATOM 1446 O O . VAL A 1 185 ? 4.626 9.924 -7.414 1.00 97.06 185 VAL A O 1
ATOM 1449 N N . GLU A 1 186 ? 3.690 10.410 -9.404 1.00 95.50 186 GLU A N 1
ATOM 1450 C CA . GLU A 1 186 ? 3.053 11.663 -9.017 1.00 95.50 186 GLU A CA 1
ATOM 1451 C C . GLU A 1 186 ? 1.538 11.468 -8.916 1.00 95.50 186 GLU A C 1
ATOM 1453 O O . GLU A 1 186 ? 0.918 10.797 -9.736 1.00 95.50 186 GLU A O 1
ATOM 1458 N N . SER A 1 187 ? 0.937 12.036 -7.877 1.00 93.50 187 SER A N 1
ATOM 1459 C CA . SER A 1 187 ? -0.507 12.012 -7.626 1.00 93.50 187 SER A CA 1
ATOM 1460 C C . SER A 1 187 ? -0.888 13.222 -6.771 1.00 93.50 187 SER A C 1
ATOM 1462 O O . SER A 1 187 ? -0.016 14.010 -6.386 1.00 93.50 187 SER A O 1
ATOM 1464 N N . ASP A 1 188 ? -2.176 13.393 -6.473 1.00 90.12 188 ASP A N 1
ATOM 1465 C CA . ASP A 1 188 ? -2.610 14.403 -5.510 1.00 90.12 188 ASP A CA 1
ATOM 1466 C C . ASP A 1 188 ? -1.990 14.109 -4.123 1.00 90.12 188 ASP A C 1
ATOM 1468 O O . ASP A 1 188 ? -2.265 13.058 -3.532 1.00 90.12 188 ASP A O 1
ATOM 1472 N N . PRO A 1 189 ? -1.158 15.020 -3.575 1.00 87.00 189 PRO A N 1
ATOM 1473 C CA . PRO A 1 189 ? -0.432 14.785 -2.329 1.00 87.00 189 PRO A CA 1
ATOM 1474 C C . PRO A 1 189 ? -1.341 14.661 -1.098 1.00 87.00 189 PRO A C 1
ATOM 1476 O O . PRO A 1 189 ? -0.872 14.194 -0.061 1.00 87.00 189 PRO A O 1
ATOM 1479 N N . SER A 1 190 ? -2.614 15.065 -1.188 1.00 86.81 190 SER A N 1
ATOM 1480 C CA . SER A 1 190 ? -3.592 14.909 -0.102 1.00 86.81 190 SER A CA 1
ATOM 1481 C C . SER A 1 190 ? -4.142 13.486 0.033 1.00 86.81 190 SER A C 1
ATOM 1483 O O . SER A 1 190 ? -4.726 13.152 1.055 1.00 86.81 190 SER A O 1
ATOM 1485 N N . LEU A 1 191 ? -3.946 12.620 -0.966 1.00 86.31 191 LEU A N 1
ATOM 1486 C CA . LEU A 1 191 ? -4.541 11.278 -0.964 1.00 86.31 191 LEU A CA 1
ATOM 1487 C C . LEU A 1 191 ? -3.739 10.240 -0.171 1.00 86.31 191 LEU A C 1
ATOM 1489 O O . LEU A 1 191 ? -4.226 9.131 0.059 1.00 86.31 191 LEU A O 1
ATOM 1493 N N . GLY A 1 192 ? -2.477 10.539 0.162 1.00 89.00 192 GLY A N 1
ATOM 1494 C CA . GLY A 1 192 ? -1.546 9.529 0.674 1.00 89.00 192 GLY A CA 1
ATOM 1495 C C . GLY A 1 192 ? -1.519 8.278 -0.217 1.00 89.00 192 GLY A C 1
ATOM 1496 O O . GLY A 1 192 ? -1.574 7.160 0.297 1.00 89.00 192 GLY A O 1
ATOM 1497 N N . LEU A 1 193 ? -1.544 8.480 -1.541 1.00 92.81 193 LEU A N 1
ATOM 1498 C CA . LEU A 1 193 ? -1.667 7.421 -2.537 1.00 92.81 193 LEU A CA 1
ATOM 1499 C C . LEU A 1 193 ? -0.361 6.627 -2.642 1.00 92.81 193 LEU A C 1
ATOM 1501 O O . LEU A 1 193 ? 0.725 7.203 -2.688 1.00 92.81 193 LEU A O 1
ATOM 1505 N N . SER A 1 194 ? -0.485 5.305 -2.716 1.00 94.12 194 SER A N 1
ATOM 1506 C CA . SER A 1 194 ? 0.593 4.362 -3.004 1.00 94.12 194 SER A CA 1
ATOM 1507 C C . SER A 1 194 ? 0.192 3.443 -4.149 1.00 94.12 194 SER A C 1
ATOM 1509 O O . SER A 1 194 ? -0.988 3.135 -4.322 1.00 94.12 194 SER A O 1
ATOM 1511 N N . VAL A 1 195 ? 1.174 3.018 -4.939 1.00 95.50 195 VAL A N 1
ATOM 1512 C CA . VAL A 1 195 ? 0.988 2.130 -6.090 1.00 95.50 195 VAL A CA 1
ATOM 1513 C C . VAL A 1 195 ? 2.005 1.006 -5.999 1.00 95.50 195 VAL A C 1
ATOM 1515 O O . VAL A 1 195 ? 3.188 1.275 -5.797 1.00 95.50 195 VAL A O 1
ATOM 1518 N N . GLU A 1 196 ? 1.557 -0.232 -6.196 1.00 95.56 196 GLU A N 1
ATOM 1519 C CA . GLU A 1 196 ? 2.444 -1.371 -6.422 1.00 95.56 196 GLU A CA 1
ATOM 1520 C C . GLU A 1 196 ? 2.455 -1.770 -7.895 1.00 95.56 196 GLU A C 1
ATOM 1522 O O . GLU A 1 196 ? 1.421 -1.779 -8.574 1.00 95.56 196 GLU A O 1
ATOM 1527 N N . MET A 1 197 ? 3.640 -2.116 -8.392 1.00 96.88 197 MET A N 1
ATOM 1528 C CA . MET A 1 197 ? 3.883 -2.443 -9.791 1.00 96.88 197 MET A CA 1
ATOM 1529 C C . MET A 1 197 ? 4.716 -3.712 -9.929 1.00 96.88 197 MET A C 1
ATOM 1531 O O . MET A 1 197 ? 5.624 -3.950 -9.147 1.00 96.88 197 MET A O 1
ATOM 1535 N N . ASP A 1 198 ? 4.467 -4.478 -10.984 1.00 96.69 198 ASP A N 1
ATOM 1536 C CA . ASP A 1 198 ? 5.233 -5.677 -11.306 1.00 96.69 198 ASP A CA 1
ATOM 1537 C C . ASP A 1 198 ? 5.916 -5.542 -12.668 1.00 96.69 198 ASP A C 1
ATOM 1539 O O . ASP A 1 198 ? 5.268 -5.415 -13.707 1.00 96.69 198 ASP A O 1
ATOM 1543 N N . ILE A 1 199 ? 7.245 -5.608 -12.668 1.00 97.50 199 ILE A N 1
ATOM 1544 C CA . ILE A 1 199 ? 8.087 -5.790 -13.844 1.00 97.50 199 ILE A CA 1
ATOM 1545 C C . ILE A 1 199 ? 7.922 -7.232 -14.319 1.00 97.50 199 ILE A C 1
ATOM 1547 O O . ILE A 1 199 ? 8.214 -8.191 -13.603 1.00 97.50 199 ILE A O 1
ATOM 1551 N N . HIS A 1 200 ? 7.513 -7.394 -15.573 1.00 95.00 200 HIS A N 1
ATOM 1552 C CA . HIS A 1 200 ? 7.373 -8.695 -16.213 1.00 95.00 200 HIS A CA 1
ATOM 1553 C C . HIS A 1 200 ? 8.742 -9.222 -16.653 1.00 95.00 200 HIS A C 1
ATOM 1555 O O . HIS A 1 200 ? 9.102 -9.175 -17.831 1.00 95.00 200 HIS A O 1
ATOM 1561 N N . ALA A 1 201 ? 9.514 -9.727 -15.695 1.00 90.31 201 ALA A N 1
ATOM 1562 C CA . ALA A 1 201 ? 10.730 -10.478 -15.957 1.00 90.31 201 ALA A CA 1
ATOM 1563 C C . ALA A 1 201 ? 10.853 -11.661 -14.992 1.00 90.31 201 ALA A C 1
ATOM 1565 O O . ALA A 1 201 ? 10.451 -11.598 -13.827 1.00 90.31 201 ALA A O 1
ATOM 1566 N N . ASP A 1 202 ? 11.436 -12.750 -15.488 1.00 77.12 202 ASP A N 1
ATOM 1567 C CA . ASP A 1 202 ? 11.739 -13.916 -14.673 1.00 77.12 202 ASP A CA 1
ATOM 1568 C C . ASP A 1 202 ? 12.735 -13.477 -13.588 1.00 77.12 202 ASP A C 1
ATOM 1570 O O . ASP A 1 202 ? 13.899 -13.229 -13.899 1.00 77.12 202 ASP A O 1
ATOM 1574 N N . LYS A 1 203 ? 12.288 -13.414 -12.322 1.00 90.00 203 LYS A N 1
ATOM 1575 C CA . LYS A 1 203 ? 13.066 -13.103 -11.097 1.00 90.00 203 LYS A CA 1
ATOM 1576 C C . LYS A 1 203 ? 13.039 -11.648 -10.583 1.00 90.00 203 LYS A C 1
ATOM 1578 O O . LYS A 1 203 ? 14.000 -11.252 -9.925 1.00 90.00 203 LYS A O 1
ATOM 1583 N N . CYS A 1 204 ? 11.971 -10.882 -10.789 1.00 94.12 204 CYS A N 1
ATOM 1584 C CA . CYS A 1 204 ? 11.724 -9.644 -10.027 1.00 94.12 204 CYS A CA 1
ATOM 1585 C C . CYS A 1 204 ? 10.800 -9.925 -8.835 1.00 94.12 204 CYS A C 1
ATOM 1587 O O . CYS A 1 204 ? 9.806 -10.630 -8.993 1.00 94.12 204 CYS A O 1
ATOM 1589 N N . TRP A 1 205 ? 11.153 -9.453 -7.633 1.00 91.62 205 TRP A N 1
ATOM 1590 C CA . TRP A 1 205 ? 10.340 -9.724 -6.434 1.00 91.62 205 TRP A CA 1
ATOM 1591 C C . TRP A 1 205 ? 10.546 -8.728 -5.299 1.00 91.62 205 TRP A C 1
ATOM 1593 O O . TRP A 1 205 ? 9.577 -8.318 -4.673 1.00 91.62 205 TRP A O 1
ATOM 1603 N N . LEU A 1 206 ? 11.795 -8.372 -4.986 1.00 91.50 206 LEU A N 1
ATOM 1604 C CA . LEU A 1 206 ? 12.060 -7.495 -3.850 1.00 91.50 206 LEU A CA 1
ATOM 1605 C C . LEU A 1 206 ? 11.597 -6.085 -4.201 1.00 91.50 206 LEU A C 1
ATOM 1607 O O . LEU A 1 206 ? 12.164 -5.461 -5.095 1.00 91.50 206 LEU A O 1
ATOM 1611 N N . SER A 1 207 ? 10.579 -5.597 -3.501 1.00 92.38 207 SER A N 1
ATOM 1612 C CA . SER A 1 207 ? 10.032 -4.261 -3.691 1.00 92.38 207 SER A CA 1
ATOM 1613 C C . SER A 1 207 ? 10.215 -3.385 -2.458 1.00 92.38 207 SER A C 1
ATOM 1615 O O . SER A 1 207 ? 10.231 -3.876 -1.330 1.00 92.38 207 SER A O 1
ATOM 1617 N N . ASP A 1 208 ? 10.321 -2.083 -2.689 1.00 92.06 208 ASP A N 1
ATOM 1618 C CA . ASP A 1 208 ? 10.340 -1.052 -1.654 1.00 92.06 208 ASP A CA 1
ATOM 1619 C C . ASP A 1 208 ? 9.467 0.123 -2.089 1.00 92.06 208 ASP A C 1
ATOM 1621 O O . ASP A 1 208 ? 9.441 0.483 -3.268 1.00 92.06 208 ASP A O 1
ATOM 1625 N N . VAL A 1 209 ? 8.765 0.728 -1.134 1.00 90.12 209 VAL A N 1
ATOM 1626 C CA . VAL A 1 209 ? 7.943 1.913 -1.376 1.00 90.12 209 VAL A CA 1
ATOM 1627 C C . VAL A 1 209 ? 8.387 3.010 -0.434 1.00 90.12 209 VAL A C 1
ATOM 1629 O O . VAL A 1 209 ? 8.310 2.879 0.788 1.00 90.12 209 VAL A O 1
ATOM 1632 N N . LYS A 1 210 ? 8.816 4.127 -1.013 1.00 87.50 210 LYS A N 1
ATOM 1633 C CA . LYS A 1 210 ? 9.288 5.285 -0.269 1.00 87.50 210 LYS A CA 1
ATOM 1634 C C . LYS A 1 210 ? 8.523 6.528 -0.676 1.00 87.50 210 LYS A C 1
ATOM 1636 O O . LYS A 1 210 ? 8.611 6.994 -1.808 1.00 87.50 210 LYS A O 1
ATOM 1641 N N . THR A 1 211 ? 7.852 7.135 0.290 1.00 81.88 211 THR A N 1
ATOM 1642 C CA . THR A 1 211 ? 7.203 8.431 0.100 1.00 81.88 211 THR A CA 1
ATOM 1643 C C . THR A 1 211 ? 8.189 9.548 0.430 1.00 81.88 211 THR A C 1
ATOM 1645 O O . THR A 1 211 ? 8.637 9.672 1.572 1.00 81.88 211 THR A O 1
ATOM 1648 N N . ILE A 1 212 ? 8.539 10.378 -0.557 1.00 75.88 212 ILE A N 1
ATOM 1649 C CA . ILE A 1 212 ? 9.334 11.591 -0.335 1.00 75.88 212 ILE A CA 1
ATOM 1650 C C . ILE A 1 212 ? 8.381 12.783 -0.345 1.00 75.88 212 ILE A C 1
ATOM 1652 O O . ILE A 1 212 ? 7.948 13.239 -1.397 1.00 75.88 212 ILE A O 1
ATOM 1656 N N . SER A 1 213 ? 8.046 13.306 0.835 1.00 70.50 213 SER A N 1
ATOM 1657 C CA . SER A 1 213 ? 7.272 14.548 0.929 1.00 70.50 213 SER A CA 1
ATOM 1658 C C . SER A 1 213 ? 8.089 15.722 0.362 1.00 70.50 213 SER A C 1
ATOM 1660 O O . SER A 1 213 ? 9.267 15.853 0.717 1.00 70.50 213 SER A O 1
ATOM 1662 N N . PRO A 1 214 ? 7.508 16.599 -0.483 1.00 63.88 214 PRO A N 1
ATOM 1663 C CA . PRO A 1 214 ? 6.085 16.684 -0.852 1.00 63.88 214 PRO A CA 1
ATOM 1664 C C . PRO A 1 214 ? 5.646 15.912 -2.117 1.00 63.88 214 PRO A C 1
ATOM 1666 O O . PRO A 1 214 ? 4.457 15.898 -2.400 1.00 63.88 214 PRO A O 1
ATOM 1669 N N . SER A 1 215 ? 6.563 15.332 -2.891 1.00 71.88 215 SER A N 1
ATOM 1670 C CA . SER A 1 215 ? 6.354 14.485 -4.085 1.00 71.88 215 SER A CA 1
ATOM 1671 C C . SER A 1 215 ? 7.749 14.222 -4.688 1.00 71.88 215 SER A C 1
ATOM 1673 O O . SER A 1 215 ? 8.598 15.122 -4.574 1.00 71.88 215 SER A O 1
ATOM 1675 N N . PRO A 1 216 ? 8.043 13.072 -5.331 1.00 82.19 216 PRO A N 1
ATOM 1676 C CA . PRO A 1 216 ? 7.156 11.950 -5.681 1.00 82.19 216 PRO A CA 1
ATOM 1677 C C . PRO A 1 216 ? 7.211 10.747 -4.719 1.00 82.19 216 PRO A C 1
ATOM 1679 O O . PRO A 1 216 ? 8.122 10.615 -3.894 1.00 82.19 216 PRO A O 1
ATOM 1682 N N . LEU A 1 217 ? 6.238 9.836 -4.865 1.00 92.88 217 LEU A N 1
ATOM 1683 C CA . LEU A 1 217 ? 6.353 8.465 -4.361 1.00 92.88 217 LEU A CA 1
ATOM 1684 C C . LEU A 1 217 ? 7.348 7.700 -5.235 1.00 92.88 217 LEU A C 1
ATOM 1686 O O . LEU A 1 217 ? 7.315 7.795 -6.460 1.00 92.88 217 LEU A O 1
ATOM 1690 N N . LEU A 1 218 ? 8.236 6.944 -4.600 1.00 95.38 218 LEU A N 1
ATOM 1691 C CA . LEU A 1 218 ? 9.207 6.089 -5.262 1.00 95.38 218 LEU A CA 1
ATOM 1692 C C . LEU A 1 218 ? 8.845 4.633 -5.004 1.00 95.38 218 LEU A C 1
ATOM 1694 O O . LEU A 1 218 ? 8.927 4.164 -3.870 1.00 95.38 218 LEU A O 1
ATOM 1698 N N . TYR A 1 219 ? 8.473 3.922 -6.063 1.00 96.75 219 TYR A N 1
ATOM 1699 C CA . TYR A 1 219 ? 8.279 2.477 -6.027 1.00 96.75 219 TYR A CA 1
ATOM 1700 C C . TYR A 1 219 ? 9.492 1.800 -6.653 1.00 96.75 219 TYR A C 1
ATOM 1702 O O . TYR A 1 219 ? 9.792 2.032 -7.820 1.00 96.75 219 TYR A O 1
ATOM 1710 N N . THR A 1 220 ? 10.197 0.964 -5.905 1.00 97.06 220 THR A N 1
ATOM 1711 C CA . THR A 1 220 ? 11.341 0.203 -6.408 1.00 97.06 220 THR A CA 1
ATOM 1712 C C . THR A 1 220 ? 10.969 -1.259 -6.528 1.00 97.06 220 THR A C 1
ATOM 1714 O O . THR A 1 220 ? 10.398 -1.813 -5.596 1.00 97.06 220 THR A O 1
ATOM 1717 N N . GLN A 1 221 ? 11.358 -1.901 -7.628 1.00 97.56 221 GLN A N 1
ATOM 1718 C CA . GLN A 1 221 ? 11.362 -3.355 -7.723 1.00 97.56 221 GLN A CA 1
ATOM 1719 C C . GLN A 1 221 ? 12.699 -3.844 -8.272 1.00 97.56 221 GLN A C 1
ATOM 1721 O O . GLN A 1 221 ? 13.152 -3.427 -9.342 1.00 97.56 221 GLN A O 1
ATOM 1726 N N . LEU A 1 222 ? 13.331 -4.727 -7.503 1.00 97.25 222 LEU A N 1
ATOM 1727 C CA . LEU A 1 222 ? 14.603 -5.353 -7.809 1.00 97.25 222 LEU A CA 1
ATOM 1728 C C . LEU A 1 222 ? 14.410 -6.787 -8.301 1.00 97.25 222 LEU A C 1
ATOM 1730 O O . LEU A 1 222 ? 13.525 -7.541 -7.879 1.00 97.25 222 LEU A O 1
ATOM 1734 N N . CYS A 1 223 ? 15.308 -7.151 -9.199 1.00 96.94 223 CYS A N 1
ATOM 1735 C CA . CYS A 1 223 ? 15.403 -8.407 -9.902 1.00 96.94 223 CYS A CA 1
ATOM 1736 C C . CYS A 1 223 ? 16.746 -9.072 -9.600 1.00 96.94 223 CYS A C 1
ATOM 1738 O O . CYS A 1 223 ? 17.708 -8.430 -9.161 1.00 96.94 223 CYS A O 1
ATOM 1740 N N . ARG A 1 224 ? 16.804 -10.390 -9.794 1.00 95.38 224 ARG A N 1
ATOM 1741 C CA . ARG A 1 224 ? 18.031 -11.148 -9.548 1.00 95.38 224 ARG A CA 1
ATOM 1742 C C . ARG A 1 224 ? 19.054 -11.001 -10.658 1.00 95.38 224 ARG A C 1
ATOM 1744 O O . ARG A 1 224 ? 18.698 -10.963 -11.831 1.00 95.38 224 ARG A O 1
ATOM 1751 N N . ASP A 1 225 ? 20.318 -11.101 -10.259 1.00 90.38 225 ASP A N 1
ATOM 1752 C CA . ASP A 1 225 ? 21.505 -11.277 -11.105 1.00 90.38 225 ASP A CA 1
ATOM 1753 C C . ASP A 1 225 ? 21.876 -10.065 -11.985 1.00 90.38 225 ASP A C 1
ATOM 1755 O O . ASP A 1 225 ? 23.042 -9.673 -12.008 1.00 90.38 225 ASP A O 1
ATOM 1759 N N . GLU A 1 226 ? 20.925 -9.464 -12.705 1.00 95.38 226 GLU A N 1
ATOM 1760 C CA . GLU A 1 226 ? 21.157 -8.320 -13.593 1.00 95.38 226 GLU A CA 1
ATOM 1761 C C . GLU A 1 226 ? 19.901 -7.463 -13.810 1.00 95.38 226 GLU A C 1
ATOM 1763 O O . GLU A 1 226 ? 18.781 -7.867 -13.500 1.00 95.38 226 GLU A O 1
ATOM 1768 N N . TYR A 1 227 ? 20.087 -6.268 -14.376 1.00 97.44 227 TYR A N 1
ATOM 1769 C CA . TYR A 1 227 ? 18.974 -5.451 -14.854 1.00 97.44 227 TYR A CA 1
ATOM 1770 C C . TYR A 1 227 ? 18.198 -6.177 -15.965 1.00 97.44 227 TYR A C 1
ATOM 1772 O O . TYR A 1 227 ? 18.832 -6.718 -16.881 1.00 97.44 227 TYR A O 1
ATOM 1780 N N . PRO A 1 228 ? 16.852 -6.117 -15.969 1.00 97.19 228 PRO A N 1
ATOM 1781 C CA . PRO A 1 228 ? 16.071 -6.423 -17.165 1.00 97.19 228 PRO A CA 1
ATOM 1782 C C . PRO A 1 228 ? 16.553 -5.589 -18.369 1.00 97.19 228 PRO A C 1
ATOM 1784 O O . PRO A 1 228 ? 17.019 -4.469 -18.206 1.00 97.19 228 P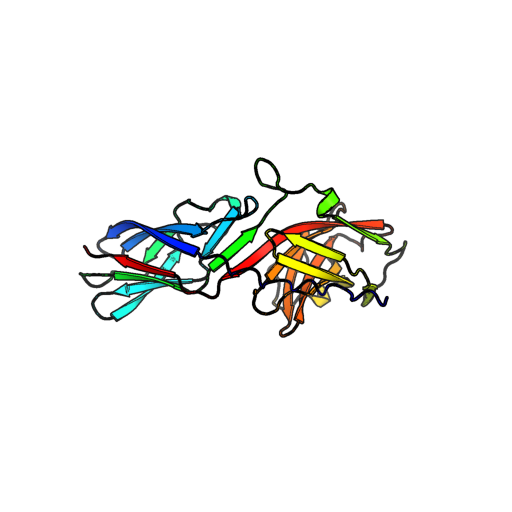RO A O 1
ATOM 1787 N N . LYS A 1 229 ? 16.491 -6.130 -19.589 1.00 97.06 229 LYS A N 1
ATOM 1788 C CA . LYS A 1 229 ? 17.055 -5.501 -20.803 1.00 97.06 229 LYS A CA 1
ATOM 1789 C C . LYS A 1 229 ? 16.012 -5.371 -21.905 1.00 97.06 229 LYS A C 1
ATOM 1791 O O . LYS A 1 229 ? 15.042 -6.124 -21.940 1.00 97.06 229 LYS A O 1
ATOM 1796 N N . GLY A 1 230 ? 16.267 -4.469 -22.849 1.00 97.31 230 GLY A N 1
ATOM 1797 C CA . GLY A 1 230 ? 15.422 -4.240 -24.018 1.00 97.31 230 GLY A CA 1
ATOM 1798 C C . GLY A 1 230 ? 14.067 -3.650 -23.638 1.00 97.31 230 GLY A C 1
ATOM 1799 O O . GLY A 1 230 ? 13.988 -2.708 -22.855 1.00 97.31 230 GLY A O 1
ATOM 1800 N N . LEU A 1 231 ? 12.988 -4.200 -24.192 1.00 98.00 231 LEU A N 1
ATOM 1801 C CA . LEU A 1 231 ? 11.640 -3.731 -23.892 1.00 98.00 231 LEU A CA 1
ATOM 1802 C C . LEU A 1 231 ? 11.145 -4.319 -22.562 1.00 98.00 231 LEU A C 1
ATOM 1804 O O . LEU A 1 231 ? 10.750 -5.483 -22.496 1.00 98.00 231 LEU A O 1
ATOM 1808 N N . VAL A 1 232 ? 11.132 -3.497 -21.516 1.00 98.06 232 VAL A N 1
ATOM 1809 C CA . VAL A 1 232 ? 10.611 -3.854 -20.193 1.00 98.06 232 VAL A CA 1
ATOM 1810 C C . VAL A 1 232 ? 9.114 -3.569 -20.158 1.00 98.06 232 VAL A C 1
ATOM 1812 O O . VAL A 1 232 ? 8.685 -2.487 -20.554 1.00 98.06 232 VAL A O 1
ATOM 1815 N N . THR A 1 233 ? 8.321 -4.533 -19.688 1.00 98.31 233 THR A N 1
ATOM 1816 C CA . THR A 1 233 ? 6.876 -4.376 -19.444 1.00 98.31 233 THR A CA 1
ATOM 1817 C C . THR A 1 233 ? 6.624 -4.312 -17.946 1.00 98.31 233 THR A C 1
ATOM 1819 O O . THR A 1 233 ? 7.214 -5.090 -17.198 1.00 98.31 233 THR A O 1
ATOM 1822 N N . VAL A 1 234 ? 5.760 -3.398 -17.518 1.00 98.25 234 VAL A N 1
ATOM 1823 C CA . VAL A 1 234 ? 5.399 -3.184 -16.114 1.00 98.25 234 VAL A CA 1
ATOM 1824 C C . VAL A 1 234 ? 3.887 -3.091 -16.006 1.00 98.25 234 VAL A C 1
ATOM 1826 O O . VAL A 1 234 ? 3.281 -2.376 -16.800 1.00 98.25 234 VAL A O 1
ATOM 1829 N N . THR A 1 235 ? 3.301 -3.770 -15.023 1.00 98.06 235 THR A N 1
ATOM 1830 C CA . THR A 1 235 ? 1.864 -3.713 -14.719 1.00 98.06 235 THR A CA 1
ATOM 1831 C C . THR A 1 235 ? 1.634 -3.042 -13.376 1.00 98.06 235 THR A C 1
ATOM 1833 O O . THR A 1 235 ? 2.257 -3.427 -12.391 1.00 98.06 235 THR A O 1
ATOM 1836 N N . VAL A 1 236 ? 0.705 -2.091 -13.301 1.00 97.81 236 VAL A N 1
ATOM 1837 C CA . VAL A 1 236 ? 0.168 -1.611 -12.024 1.00 97.81 236 VAL A CA 1
ATOM 1838 C C . VAL A 1 236 ? -0.743 -2.685 -11.436 1.00 97.81 236 VAL A C 1
ATOM 1840 O O . VAL A 1 236 ? -1.759 -3.052 -12.031 1.00 97.81 236 VAL A O 1
ATOM 1843 N N . ARG A 1 237 ? -0.371 -3.199 -10.265 1.00 94.94 237 ARG A N 1
ATOM 1844 C CA . ARG A 1 237 ? -1.044 -4.329 -9.618 1.00 94.94 237 ARG A CA 1
ATOM 1845 C C . ARG A 1 237 ? -2.073 -3.881 -8.588 1.00 94.94 237 ARG A C 1
ATOM 1847 O O . ARG A 1 237 ? -3.155 -4.462 -8.490 1.00 94.94 237 ARG A O 1
ATOM 1854 N N . GLU A 1 238 ? -1.707 -2.869 -7.816 1.00 95.06 238 GLU A N 1
ATOM 1855 C CA . GLU A 1 238 ? -2.442 -2.410 -6.646 1.00 95.06 238 GLU A CA 1
ATOM 1856 C C . GLU A 1 238 ? -2.293 -0.900 -6.512 1.00 95.06 238 GLU A C 1
ATOM 1858 O O . GLU A 1 238 ? -1.237 -0.337 -6.801 1.00 95.06 238 GLU A O 1
ATOM 1863 N N . MET A 1 239 ? -3.357 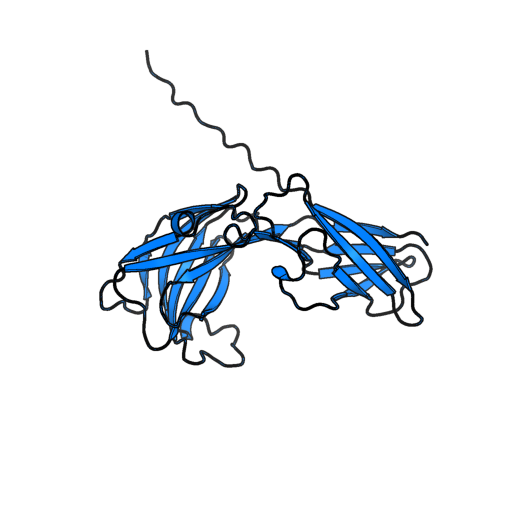-0.251 -6.057 1.00 96.00 239 MET A N 1
ATOM 1864 C CA . MET A 1 239 ? -3.322 1.128 -5.600 1.00 96.00 239 MET A CA 1
ATOM 1865 C C . MET A 1 239 ? -3.960 1.182 -4.221 1.00 96.00 239 MET A C 1
ATOM 1867 O O . MET A 1 239 ? -5.006 0.575 -3.992 1.00 96.00 239 MET A O 1
ATOM 1871 N N . SER A 1 240 ? -3.370 1.949 -3.316 1.00 94.88 240 SER A N 1
ATOM 1872 C CA . SER A 1 240 ? -3.958 2.222 -2.015 1.00 94.88 240 SER A CA 1
ATOM 1873 C C . SER A 1 240 ? -4.023 3.716 -1.743 1.00 94.88 240 SER A C 1
ATOM 1875 O O . SER A 1 240 ? -3.113 4.444 -2.129 1.00 94.88 240 SER A O 1
ATOM 1877 N N . VAL A 1 241 ? -5.052 4.167 -1.034 1.00 93.88 241 VAL A N 1
ATOM 1878 C CA . VAL A 1 241 ? -5.180 5.561 -0.578 1.00 93.88 241 VAL A CA 1
ATOM 1879 C C . VAL A 1 241 ? -5.349 5.599 0.932 1.00 93.88 241 VAL A C 1
ATOM 1881 O O . VAL A 1 241 ? -5.984 4.715 1.517 1.00 93.88 241 VAL A O 1
ATOM 1884 N N . THR A 1 242 ? -4.779 6.624 1.557 1.00 92.19 242 THR A N 1
ATOM 1885 C CA . THR A 1 242 ? -4.934 6.856 2.992 1.00 92.19 242 THR A CA 1
ATOM 1886 C C . THR A 1 242 ? -6.211 7.652 3.226 1.00 92.19 242 THR A C 1
ATOM 1888 O O . THR A 1 242 ? -6.466 8.659 2.572 1.00 92.19 242 THR A O 1
ATOM 1891 N N . LEU A 1 243 ? -7.035 7.179 4.152 1.00 90.88 243 LEU A N 1
ATOM 1892 C CA . LEU A 1 243 ? -8.265 7.833 4.567 1.00 90.88 243 LEU A CA 1
ATOM 1893 C C . LEU A 1 243 ? -7.951 8.674 5.805 1.00 90.88 243 LEU A C 1
ATOM 1895 O O . LEU A 1 243 ? -7.594 8.122 6.846 1.00 90.88 243 LEU A O 1
ATOM 1899 N N . GLU A 1 244 ? -8.052 9.997 5.670 1.00 85.44 244 GLU A N 1
ATOM 1900 C CA . GLU A 1 244 ? -7.699 10.946 6.739 1.00 85.44 244 GLU A CA 1
ATOM 1901 C C . GLU A 1 244 ? -8.747 11.019 7.861 1.00 85.44 244 GLU A C 1
ATOM 1903 O O . GLU A 1 244 ? -8.436 11.470 8.961 1.00 85.44 244 GLU A O 1
ATOM 1908 N N . ASP A 1 245 ? -9.982 10.586 7.599 1.00 88.06 245 ASP A N 1
ATOM 1909 C CA . ASP A 1 245 ? -11.062 10.650 8.580 1.00 88.06 245 ASP A CA 1
ATOM 1910 C C . ASP A 1 245 ? -10.947 9.523 9.616 1.00 88.06 245 ASP A C 1
ATOM 1912 O O . ASP A 1 245 ? -11.005 8.334 9.285 1.00 88.06 245 ASP A O 1
ATOM 1916 N N . ASP A 1 246 ? -10.880 9.909 10.892 1.00 91.88 246 ASP A N 1
ATOM 1917 C CA . ASP A 1 246 ? -11.043 8.983 12.009 1.00 91.88 246 ASP A CA 1
ATOM 1918 C C . ASP A 1 246 ? -12.441 8.359 11.981 1.00 91.88 246 ASP A C 1
ATOM 1920 O O . ASP A 1 246 ? -13.468 9.038 11.857 1.00 91.88 246 ASP A O 1
ATOM 1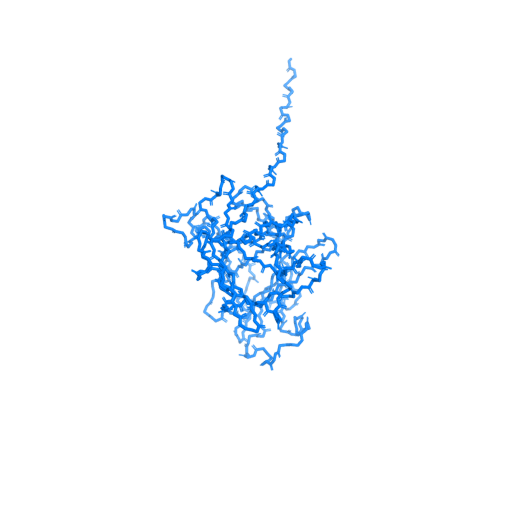924 N N . LEU A 1 247 ? -12.491 7.043 12.174 1.00 94.31 247 LEU A N 1
ATOM 1925 C CA . LEU A 1 247 ? -13.747 6.313 12.270 1.00 94.31 247 LEU A CA 1
ATOM 1926 C C . LEU A 1 247 ? -14.042 6.015 13.732 1.00 94.31 247 LEU A C 1
ATOM 1928 O O . LEU A 1 247 ? -13.189 5.506 14.457 1.00 94.31 247 LEU A O 1
ATOM 1932 N N . GLN A 1 248 ? -15.275 6.279 14.162 1.00 96.06 248 GLN A N 1
ATOM 1933 C CA . GLN A 1 248 ? -15.695 6.011 15.533 1.00 96.06 248 GLN A CA 1
ATOM 1934 C C . GLN A 1 248 ? -17.080 5.376 15.620 1.00 96.06 248 GLN A C 1
ATOM 1936 O O . GLN A 1 248 ? -17.977 5.677 14.831 1.00 96.06 248 GLN A O 1
ATOM 1941 N N . VAL A 1 249 ? -17.259 4.508 16.613 1.00 96.75 249 VAL A N 1
ATOM 1942 C CA . VAL A 1 249 ? -18.560 3.936 16.974 1.00 96.75 249 VAL A CA 1
ATOM 1943 C C . VAL A 1 249 ? -18.651 3.799 18.488 1.00 96.75 249 VAL A C 1
ATOM 1945 O O . VAL A 1 249 ? -17.683 3.434 19.155 1.00 96.75 249 VAL A O 1
ATOM 1948 N N . GLU A 1 250 ? -19.820 4.109 19.035 1.00 96.62 250 GLU A N 1
ATOM 1949 C CA . GLU A 1 250 ? -20.099 3.947 20.458 1.00 96.62 250 GLU A CA 1
ATOM 1950 C C . GLU A 1 250 ? -20.792 2.611 20.718 1.00 96.62 250 GLU A C 1
ATOM 1952 O O . GLU A 1 250 ? -21.697 2.197 19.989 1.00 96.62 250 GLU A O 1
ATOM 1957 N N . TRP A 1 251 ? -20.387 1.954 21.797 1.00 96.25 251 TRP A N 1
ATOM 1958 C CA . TRP A 1 251 ? -21.074 0.812 22.369 1.00 96.25 251 TRP A CA 1
ATOM 1959 C C . TRP A 1 251 ? -21.629 1.178 23.738 1.00 96.25 251 TRP A C 1
ATOM 1961 O O . TRP A 1 251 ? -20.921 1.728 24.581 1.00 96.25 251 TRP A O 1
ATOM 1971 N N . ILE A 1 252 ? -22.892 0.826 23.963 1.00 93.31 252 ILE A N 1
ATOM 1972 C CA . ILE A 1 252 ? -23.576 0.994 25.241 1.00 93.31 252 ILE A CA 1
ATOM 1973 C C . ILE A 1 252 ? -24.049 -0.405 25.683 1.00 93.31 252 ILE A C 1
ATOM 1975 O O . ILE A 1 252 ? -24.792 -1.027 24.917 1.00 93.31 252 ILE A O 1
ATOM 1979 N N . PRO A 1 253 ? -23.591 -0.918 26.844 1.00 85.88 253 PRO A N 1
ATOM 1980 C CA . PRO A 1 253 ? -23.952 -2.243 27.363 1.00 85.88 253 PRO A CA 1
ATOM 1981 C C . PRO A 1 253 ? -25.436 -2.426 27.694 1.00 85.88 253 PRO A C 1
ATOM 1983 O O . PRO A 1 253 ? -26.109 -1.428 28.043 1.00 85.88 253 PRO A O 1
#

Foldseek 3Di:
DDDDDDDDDDDPDPDWDKAKDWPDWDADPWKIKTWMAIATDPDDLQWFAKAFPFKWKQAPVRDTWGWDWPDDPDSNVHGHGGITIIITPGHGDPWKMKIKRQKIKTKGFQCPGVVRNDDQVLQKDKDACAADHDAQDKDADQDWDATRNFIKTFGMKGKHFQVVVCPVHDPVGCVQQTIEIKTFMDGDQVFQKDWDKDKPDDFKDDWDWDPDPPDDIIIIITGGDYYDHTMIMMGTGMMMTMDRDMYIDMDGD

pLDDT: mean 90.13, std 13.2, range [36.88, 98.56]

Sequence (253 aa):
MKNLASSSTTEPVSSPKVTMILERIVPTDSNTVLYVHFNMENADPSLISIMPQSAYVIDSLGQKIPLRGGFIWQPFEHKVGNAFEFVTESKPADGPLTIIVDQAIAYYMPLYTDPPQATSEELSFTFDVGDNPQHGQVWNLNKIFTIAGYEFEITSAQAVTFSDIETPSFIDGSQGYDYGYQFAVESDPSLGLSVEMDIHADKCWLSDVKTISPSPLLYTQLCRDEYPKGLVTVTVREMSVTLEDDLQVEWIP